Protein AF-A0A2R6LV81-F1 (afdb_monomer_lite)

Secondary structure (DSSP, 8-state):
-EEE--TTS--EEEE---SS-THHHHHHHHHHHHHHHHHHTT--B--EEEETTTTEEEEEPPPEEETTTS-GGGS-HHHHHHHHHHHHHTTBS---GGGEEEETTS-EEE-----B-----HHHHHHHHHTTPPPTHHHHHHHHHHHHHHHHHTTTTPPPHHHHHHHHHHHHTTT---TTTPPPS--HHHHHHHHHS-TTTHHHHHHHHHHHHH---HHHHHT-S---THHHHHHHHHHHHHHHHHHHHHHHHHHHHHHHHHHHHHH--HHHHHHHHHHHHHHHHS--TTT--TT--SHHHHHHHHHHHHHHHHHHHHHHHH-TTS--SS-TTTT-

Structure (mmCIF, N/CA/C/O backbone):
data_AF-A0A2R6LV81-F1
#
_entry.id   AF-A0A2R6LV81-F1
#
loop_
_atom_site.group_PDB
_atom_site.id
_atom_site.type_symbol
_atom_site.label_atom_id
_atom_site.label_alt_id
_atom_site.label_comp_id
_atom_site.label_asym_id
_atom_site.label_entity_id
_atom_site.label_seq_id
_atom_site.pdbx_PDB_ins_code
_atom_site.Cartn_x
_atom_site.Cartn_y
_atom_site.Cartn_z
_atom_site.occupancy
_atom_site.B_iso_or_equiv
_atom_site.auth_seq_id
_atom_site.auth_comp_id
_atom_site.auth_asym_id
_atom_site.auth_atom_id
_atom_site.pdbx_PDB_model_num
ATOM 1 N N . MET A 1 1 ? 4.022 21.510 -8.476 1.00 46.50 1 MET A N 1
ATOM 2 C CA . MET A 1 1 ? 3.270 21.074 -9.671 1.00 46.50 1 MET A CA 1
ATOM 3 C C . MET A 1 1 ? 2.508 22.278 -10.215 1.00 46.50 1 MET A C 1
ATOM 5 O O . MET A 1 1 ? 1.895 22.980 -9.422 1.00 46.50 1 MET A O 1
ATOM 9 N N . LEU A 1 2 ? 2.607 22.589 -11.507 1.00 41.38 2 LEU A N 1
ATOM 10 C CA . LEU A 1 2 ? 1.716 23.539 -12.185 1.00 41.38 2 LEU A CA 1
ATOM 11 C C . LEU A 1 2 ? 0.608 22.757 -12.888 1.00 41.38 2 LEU A C 1
ATOM 13 O O . LEU A 1 2 ? 0.885 21.693 -13.417 1.00 41.38 2 LEU A O 1
ATOM 17 N N . VAL A 1 3 ? -0.609 23.289 -12.952 1.00 42.09 3 VAL A N 1
ATOM 18 C CA . VAL A 1 3 ? -1.718 22.662 -13.690 1.00 42.09 3 VAL A CA 1
ATOM 19 C C . VAL A 1 3 ? -1.975 23.459 -14.966 1.00 42.09 3 VAL A C 1
ATOM 21 O O . VAL A 1 3 ? -2.288 24.650 -14.910 1.00 42.09 3 VAL A O 1
ATOM 24 N N . ALA A 1 4 ? -1.817 22.825 -16.123 1.00 47.78 4 ALA A N 1
ATOM 25 C CA . ALA A 1 4 ? -2.185 23.371 -17.419 1.00 47.78 4 ALA A CA 1
ATOM 26 C C . ALA A 1 4 ? -3.593 22.892 -17.785 1.00 47.78 4 ALA A C 1
ATOM 28 O O . ALA A 1 4 ? -3.781 21.751 -18.205 1.00 47.78 4 ALA A O 1
ATOM 29 N N . ARG A 1 5 ? -4.577 23.786 -17.639 1.00 43.31 5 ARG A N 1
ATOM 30 C CA . ARG A 1 5 ? -5.981 23.458 -17.902 1.00 43.31 5 ARG A CA 1
ATOM 31 C C . ARG A 1 5 ? -6.291 23.345 -19.387 1.00 43.31 5 ARG A C 1
ATOM 33 O O . ARG A 1 5 ? -5.911 24.233 -20.159 1.00 43.31 5 ARG A O 1
ATOM 40 N N . ARG A 1 6 ? -7.020 22.303 -19.792 1.00 51.06 6 ARG A N 1
ATOM 41 C CA . ARG A 1 6 ? -7.512 22.144 -21.172 1.00 51.06 6 ARG A CA 1
ATOM 42 C C . ARG A 1 6 ? -9.039 22.168 -21.166 1.00 51.06 6 ARG A C 1
ATOM 44 O O . ARG A 1 6 ? -9.678 21.355 -20.531 1.00 51.06 6 ARG A O 1
ATOM 51 N N . GLY A 1 7 ? -9.644 23.126 -21.871 1.00 38.72 7 GLY A N 1
ATOM 52 C CA . GLY A 1 7 ? -11.091 23.383 -21.770 1.00 38.72 7 GLY A CA 1
ATOM 53 C C . GLY A 1 7 ? -12.013 22.250 -22.251 1.00 38.72 7 GLY A C 1
ATOM 54 O O . GLY A 1 7 ? -13.204 22.292 -21.962 1.00 38.72 7 GLY A O 1
ATOM 55 N N . ASP A 1 8 ? -11.491 21.273 -22.993 1.00 67.00 8 ASP A N 1
ATOM 56 C CA . ASP A 1 8 ? -12.224 20.147 -23.583 1.00 67.00 8 ASP A CA 1
ATOM 57 C C . ASP A 1 8 ? -11.611 18.764 -23.266 1.00 67.00 8 ASP A C 1
ATOM 59 O O . ASP A 1 8 ? -12.047 17.761 -23.832 1.00 67.00 8 ASP A O 1
ATOM 63 N N . ARG A 1 9 ? -10.577 18.689 -22.414 1.00 44.88 9 ARG A N 1
ATOM 64 C CA . ARG A 1 9 ? -9.804 17.466 -22.104 1.00 44.88 9 ARG A CA 1
ATOM 65 C C . ARG A 1 9 ? -9.335 17.494 -20.640 1.00 44.88 9 ARG A C 1
ATOM 67 O O . ARG A 1 9 ? -9.299 18.588 -20.094 1.00 44.88 9 ARG A O 1
ATOM 74 N N . PRO A 1 10 ? -8.935 16.357 -20.036 1.00 49.09 10 PRO A N 1
ATOM 75 C CA . PRO A 1 10 ? -8.383 16.356 -18.676 1.00 49.09 10 PRO A CA 1
ATOM 76 C C . PRO A 1 10 ? -7.248 17.380 -18.527 1.00 49.09 10 PRO A C 1
ATOM 78 O O . PRO A 1 10 ? -6.491 17.587 -19.494 1.00 49.09 10 PRO A O 1
ATOM 81 N N . ASP A 1 11 ? -7.131 18.030 -17.359 1.00 45.75 11 ASP A N 1
ATOM 82 C CA . ASP A 1 11 ? -6.038 18.978 -17.140 1.00 45.75 11 ASP A CA 1
ATOM 83 C C . ASP A 1 11 ? -4.692 18.239 -17.194 1.00 45.75 11 ASP A C 1
ATOM 85 O O . ASP A 1 11 ? -4.602 17.013 -17.191 1.00 45.75 11 ASP A O 1
ATOM 89 N N . LEU A 1 12 ? -3.603 18.983 -17.335 1.00 41.41 12 LEU A N 1
ATOM 90 C CA . LEU A 1 12 ? -2.267 18.407 -17.341 1.00 41.41 12 LEU A CA 1
ATOM 91 C C . LEU A 1 12 ? -1.486 18.920 -16.143 1.00 41.41 12 LEU A C 1
ATOM 93 O O . LEU A 1 12 ? -1.296 20.126 -15.988 1.00 41.41 12 LEU A O 1
ATOM 97 N N . TYR A 1 13 ? -0.966 18.010 -15.338 1.00 46.75 13 TYR A N 1
ATOM 98 C CA . TYR A 1 13 ? 0.001 18.318 -14.304 1.00 46.75 13 TYR A CA 1
ATOM 99 C C . TYR A 1 13 ? 1.394 18.438 -14.919 1.00 46.75 13 TYR A C 1
ATOM 101 O O . TYR A 1 13 ? 1.925 17.525 -15.542 1.00 46.75 13 TYR A O 1
ATOM 109 N N . LEU A 1 14 ? 1.999 19.604 -14.743 1.00 45.81 14 LEU A N 1
ATOM 110 C CA . LEU A 1 14 ? 3.373 19.904 -15.101 1.00 45.81 14 LEU A CA 1
ATOM 111 C C . LEU A 1 14 ? 4.215 19.863 -13.825 1.00 45.81 14 LEU A C 1
ATOM 113 O O . LEU A 1 14 ? 4.091 20.730 -12.947 1.00 45.81 14 LEU A O 1
ATOM 117 N N . LYS A 1 15 ? 5.114 18.886 -13.704 1.00 51.47 15 LYS A N 1
ATOM 118 C CA . LYS A 1 15 ? 6.173 18.947 -12.683 1.00 51.47 15 LYS A CA 1
ATOM 119 C C . LYS A 1 15 ? 7.171 19.999 -13.198 1.00 51.47 15 LYS A C 1
ATOM 121 O O . LYS A 1 15 ? 7.895 19.755 -14.160 1.00 51.47 15 LYS A O 1
ATOM 126 N N . GLN A 1 16 ? 7.079 21.234 -12.675 1.00 42.47 16 GLN A N 1
ATOM 127 C CA . GLN A 1 16 ? 7.985 22.322 -13.066 1.00 42.47 16 GLN A CA 1
ATOM 128 C C . GLN A 1 16 ? 9.423 21.897 -12.797 1.00 42.47 16 GLN A C 1
ATOM 130 O O . GLN A 1 16 ? 9.654 21.291 -11.750 1.00 42.47 16 GLN A O 1
ATOM 135 N N . PRO A 1 17 ? 10.368 22.254 -13.683 1.00 43.06 17 PRO A N 1
ATOM 136 C CA . PRO A 1 17 ? 11.743 21.850 -13.506 1.00 43.06 17 PRO A CA 1
ATOM 137 C C . PRO A 1 17 ? 12.264 22.364 -12.169 1.00 43.06 17 PRO A C 1
ATOM 139 O O . PRO A 1 17 ? 12.329 23.576 -11.926 1.00 43.06 17 PRO A O 1
ATOM 142 N N . GLY A 1 18 ? 12.626 21.426 -11.299 1.00 38.97 18 GLY A N 1
ATOM 143 C CA . GLY A 1 18 ? 13.379 21.701 -10.088 1.00 38.97 18 GLY A CA 1
ATOM 144 C C . GLY A 1 18 ? 14.799 22.079 -10.489 1.00 38.97 18 GLY A C 1
ATOM 145 O O . GLY A 1 18 ? 15.688 21.241 -10.485 1.00 38.97 18 GLY A O 1
ATOM 146 N N . ALA A 1 19 ? 14.983 23.334 -10.906 1.00 32.91 19 ALA A N 1
ATOM 147 C CA . ALA A 1 19 ? 16.260 23.986 -11.194 1.00 32.91 19 ALA A CA 1
ATOM 148 C C . ALA A 1 19 ? 17.315 23.107 -11.913 1.00 32.91 19 ALA A C 1
ATOM 150 O O . ALA A 1 19 ? 18.227 22.575 -11.291 1.00 32.91 19 ALA A O 1
ATOM 151 N N . ALA A 1 20 ? 17.248 23.057 -13.248 1.00 37.62 20 ALA A N 1
ATOM 152 C CA . ALA A 1 20 ? 18.403 22.837 -14.136 1.00 37.62 20 ALA A CA 1
ATOM 153 C C . ALA A 1 20 ? 19.315 21.625 -13.829 1.00 37.62 20 ALA A C 1
ATOM 155 O O . ALA A 1 20 ? 20.533 21.721 -13.982 1.00 37.62 20 ALA A O 1
ATOM 156 N N . SER A 1 21 ? 18.755 20.489 -13.416 1.00 43.16 21 SER A N 1
ATOM 157 C CA . SER A 1 21 ? 19.535 19.299 -13.071 1.00 43.16 21 SER A CA 1
ATOM 158 C C . SER A 1 21 ? 19.137 18.096 -13.941 1.00 43.16 21 SER A C 1
ATOM 160 O O . SER A 1 21 ? 17.990 17.992 -14.376 1.00 43.16 21 SER A O 1
ATOM 162 N N . GLY A 1 22 ? 20.089 17.198 -14.238 1.00 53.16 22 GLY A N 1
ATOM 163 C CA . GLY A 1 22 ? 19.875 15.971 -15.033 1.00 53.16 22 GLY A CA 1
ATOM 164 C C . GLY A 1 22 ? 18.734 15.079 -14.521 1.00 53.16 22 GLY A C 1
ATOM 165 O O . GLY A 1 22 ? 18.156 14.315 -15.294 1.00 53.16 22 GLY A O 1
ATOM 166 N N . TYR A 1 23 ? 18.324 15.298 -13.269 1.00 52.19 23 TYR A N 1
ATOM 167 C CA . TYR A 1 23 ? 17.192 14.661 -12.616 1.00 52.19 23 TYR A CA 1
ATOM 168 C C . TYR A 1 23 ? 15.879 14.786 -13.402 1.00 52.19 23 TYR A C 1
ATOM 170 O O . TYR A 1 23 ? 15.180 13.796 -13.482 1.00 52.19 23 TYR A O 1
ATOM 178 N N . ASP A 1 24 ? 15.523 15.893 -14.069 1.00 54.38 24 ASP A N 1
ATOM 179 C CA . ASP A 1 24 ? 14.209 15.965 -14.758 1.00 54.38 24 ASP A CA 1
ATOM 180 C C . ASP A 1 24 ? 14.112 15.062 -16.002 1.00 54.38 24 ASP A C 1
ATOM 182 O O . ASP A 1 24 ? 13.057 14.496 -16.304 1.00 54.38 24 ASP A O 1
ATOM 186 N N . ARG A 1 25 ? 15.226 14.889 -16.727 1.00 60.22 25 ARG A N 1
ATOM 187 C CA . ARG A 1 25 ? 15.300 13.956 -17.863 1.00 60.22 25 ARG A CA 1
ATOM 188 C C . ARG A 1 25 ? 15.296 12.509 -17.371 1.00 60.22 25 ARG A C 1
ATOM 190 O O . ARG A 1 25 ? 14.679 11.646 -18.001 1.00 60.22 25 ARG A O 1
ATOM 197 N N . GLU A 1 26 ? 15.943 12.254 -16.238 1.00 63.75 26 GLU A N 1
ATOM 198 C CA . GLU A 1 26 ? 15.888 10.970 -15.536 1.00 63.75 26 GLU A CA 1
ATOM 199 C C . GLU A 1 26 ? 14.481 10.679 -15.000 1.00 63.75 26 GLU A C 1
ATOM 201 O O . GLU A 1 26 ? 13.984 9.578 -15.205 1.00 63.75 26 GLU A O 1
ATOM 206 N N . LEU A 1 27 ? 13.794 11.665 -14.417 1.00 62.34 27 LEU A N 1
ATOM 207 C CA . LEU A 1 27 ? 12.422 11.578 -13.909 1.00 62.34 27 LEU A CA 1
ATOM 208 C C . LEU A 1 27 ? 11.435 11.282 -15.038 1.00 62.34 27 LEU A C 1
ATOM 210 O O . LEU A 1 27 ? 10.597 10.393 -14.909 1.00 62.34 27 LEU A O 1
ATOM 214 N N . GLY A 1 28 ? 11.563 11.964 -16.182 1.00 69.19 28 GLY A N 1
ATOM 215 C CA . GLY A 1 28 ? 10.734 11.676 -17.351 1.00 69.19 28 GLY A CA 1
ATOM 216 C C . GLY A 1 28 ? 10.982 10.292 -17.949 1.00 69.19 28 GLY A C 1
ATOM 217 O O . GLY A 1 28 ? 10.046 9.644 -18.411 1.00 69.19 28 GLY A O 1
ATOM 218 N N . THR A 1 29 ? 12.224 9.809 -17.895 1.00 74.25 29 THR A N 1
ATOM 219 C CA . THR A 1 29 ? 12.560 8.436 -18.299 1.00 74.25 29 THR A CA 1
ATOM 220 C C . THR A 1 29 ? 12.006 7.423 -17.290 1.00 74.25 29 THR A C 1
ATOM 222 O O . THR A 1 29 ? 11.415 6.428 -17.705 1.00 74.25 29 THR A O 1
ATOM 225 N N . ASN A 1 30 ? 12.115 7.690 -15.984 1.00 74.31 30 ASN A N 1
ATOM 226 C CA . ASN A 1 30 ? 11.577 6.843 -14.917 1.00 74.31 30 ASN A CA 1
ATOM 227 C C . ASN A 1 30 ? 10.061 6.706 -15.027 1.00 74.31 30 ASN A C 1
ATOM 229 O O . ASN A 1 30 ? 9.571 5.585 -15.034 1.00 74.31 30 ASN A O 1
ATOM 233 N N . ALA A 1 31 ? 9.332 7.808 -15.205 1.00 76.00 31 ALA A N 1
ATOM 234 C CA . ALA A 1 31 ? 7.878 7.768 -15.309 1.00 76.00 31 ALA A CA 1
ATOM 235 C C . ALA A 1 31 ? 7.398 6.958 -16.526 1.00 76.00 31 ALA A C 1
ATOM 237 O O . ALA A 1 31 ? 6.466 6.169 -16.408 1.00 76.00 31 ALA A O 1
ATOM 238 N N . VAL A 1 32 ? 8.065 7.086 -17.682 1.00 77.31 32 VAL A N 1
ATOM 239 C CA . VAL A 1 32 ? 7.751 6.283 -18.880 1.00 77.31 32 VAL A CA 1
ATOM 240 C C . VAL A 1 32 ? 8.064 4.803 -18.660 1.00 77.31 32 VAL A C 1
ATOM 242 O O . VAL A 1 32 ? 7.243 3.946 -18.987 1.00 77.31 32 VAL A O 1
ATOM 245 N N . MET A 1 33 ? 9.240 4.489 -18.106 1.00 81.81 33 MET A N 1
ATOM 246 C CA . MET A 1 33 ? 9.607 3.106 -17.791 1.00 81.81 33 MET A CA 1
ATOM 247 C C . MET A 1 33 ? 8.631 2.490 -16.790 1.00 81.81 33 MET A C 1
ATOM 249 O O . MET A 1 33 ? 8.200 1.358 -16.982 1.00 81.81 33 MET A O 1
ATOM 253 N N . TYR A 1 34 ? 8.264 3.238 -15.751 1.00 81.06 34 TYR A N 1
ATOM 254 C CA . TYR A 1 34 ? 7.345 2.786 -14.722 1.00 81.06 34 TYR A CA 1
ATOM 255 C C . TYR A 1 34 ? 5.940 2.570 -15.276 1.00 81.06 34 TYR A C 1
ATOM 257 O O . TYR A 1 34 ? 5.357 1.528 -15.011 1.00 81.06 34 TYR A O 1
ATOM 265 N N . ALA A 1 35 ? 5.407 3.494 -16.080 1.00 83.56 35 ALA A N 1
ATOM 266 C CA . ALA A 1 35 ? 4.101 3.320 -16.716 1.00 83.56 35 ALA A CA 1
ATOM 267 C C . ALA A 1 35 ? 4.063 2.043 -17.576 1.00 83.56 35 ALA A C 1
ATOM 269 O O . ALA A 1 35 ? 3.123 1.257 -17.485 1.00 83.56 35 ALA A O 1
ATOM 270 N N . ALA A 1 36 ? 5.127 1.780 -18.344 1.00 85.75 36 ALA A N 1
ATOM 271 C CA . ALA A 1 36 ? 5.244 0.556 -19.133 1.00 85.75 36 ALA A CA 1
ATOM 272 C C . ALA A 1 36 ? 5.367 -0.708 -18.257 1.00 85.75 36 ALA A C 1
ATOM 274 O O . ALA A 1 36 ? 4.811 -1.753 -18.591 1.00 85.75 36 ALA A O 1
ATOM 275 N N . ALA A 1 37 ? 6.079 -0.622 -17.130 1.00 87.38 37 ALA A N 1
ATOM 276 C CA . ALA A 1 37 ? 6.194 -1.717 -16.170 1.00 87.38 37 ALA A CA 1
ATOM 277 C C . ALA A 1 37 ? 4.865 -2.004 -15.454 1.00 87.38 37 ALA A C 1
ATOM 279 O O . ALA A 1 37 ? 4.495 -3.163 -15.292 1.00 87.38 37 ALA A O 1
ATOM 280 N N . ALA A 1 38 ? 4.137 -0.956 -15.063 1.00 88.19 38 ALA A N 1
ATOM 281 C CA . ALA A 1 38 ? 2.823 -1.046 -14.445 1.00 88.19 38 ALA A CA 1
ATOM 282 C C . ALA A 1 38 ? 1.819 -1.712 -15.383 1.00 88.19 38 ALA A C 1
ATOM 284 O O . ALA A 1 38 ? 1.187 -2.680 -14.970 1.00 88.19 38 ALA A O 1
ATOM 285 N N . ASP A 1 39 ? 1.742 -1.286 -16.647 1.00 88.62 39 ASP A N 1
ATOM 286 C CA . ASP A 1 39 ? 0.890 -1.927 -17.659 1.00 88.62 39 ASP A CA 1
ATOM 287 C C . ASP A 1 39 ? 1.213 -3.426 -17.808 1.00 88.62 39 ASP A C 1
ATOM 289 O O . ASP A 1 39 ? 0.318 -4.273 -17.782 1.00 88.62 39 ASP A O 1
ATOM 293 N N . ALA A 1 40 ? 2.505 -3.781 -17.836 1.00 89.50 40 ALA A N 1
ATOM 294 C CA . ALA A 1 40 ? 2.952 -5.168 -17.969 1.00 89.50 40 ALA A CA 1
ATOM 295 C C . ALA A 1 40 ? 2.504 -6.094 -16.819 1.00 89.50 40 ALA A C 1
ATOM 297 O O . ALA A 1 40 ? 2.393 -7.301 -17.032 1.00 89.50 40 ALA A O 1
ATOM 298 N N . ILE A 1 41 ? 2.222 -5.552 -15.628 1.00 90.50 41 ILE A N 1
ATOM 299 C CA . ILE A 1 41 ? 1.742 -6.313 -14.458 1.00 90.50 41 ILE A CA 1
ATOM 300 C C . ILE A 1 41 ? 0.264 -6.029 -14.120 1.00 90.50 41 ILE A C 1
ATOM 302 O O . ILE A 1 41 ? -0.227 -6.366 -13.034 1.00 90.50 41 ILE A O 1
ATOM 306 N N . GLY A 1 42 ? -0.463 -5.380 -15.037 1.00 87.06 42 GLY A N 1
ATOM 307 C CA . GLY A 1 42 ? -1.874 -5.020 -14.869 1.00 87.06 42 GLY A CA 1
ATOM 308 C C . GLY A 1 42 ? -2.126 -3.944 -13.806 1.00 87.06 42 GLY A C 1
ATOM 309 O O . GLY A 1 42 ? -3.175 -3.947 -13.157 1.00 87.06 42 GLY A O 1
ATOM 310 N N . GLY A 1 43 ? -1.143 -3.081 -13.563 1.00 84.50 43 GLY A N 1
ATOM 311 C CA . GLY A 1 43 ? -1.263 -1.875 -12.753 1.00 84.50 43 GLY A CA 1
ATOM 312 C C . GLY A 1 43 ? -1.866 -0.716 -13.538 1.00 84.50 43 GLY A C 1
ATOM 313 O O . GLY A 1 43 ? -1.850 -0.703 -14.764 1.00 84.50 43 GLY A O 1
ATOM 314 N N . GLU A 1 44 ? -2.392 0.270 -12.812 1.00 85.38 44 GLU A N 1
ATOM 315 C CA . GLU A 1 44 ? -2.915 1.499 -13.407 1.00 85.38 44 GLU A CA 1
ATOM 316 C C . GLU A 1 44 ? -2.125 2.697 -12.900 1.00 85.38 44 GLU A C 1
ATOM 318 O O . GLU A 1 44 ? -1.962 2.895 -11.692 1.00 85.38 44 GLU A O 1
ATOM 323 N N . THR A 1 45 ? -1.651 3.506 -13.838 1.00 83.44 45 THR A N 1
ATOM 324 C CA . THR A 1 45 ? -0.976 4.772 -13.567 1.00 83.44 45 THR A CA 1
ATOM 325 C C . THR A 1 45 ? -1.721 5.896 -14.266 1.00 83.44 45 THR A C 1
ATOM 327 O O . THR A 1 45 ? -2.542 5.662 -15.154 1.00 83.44 45 THR A O 1
ATOM 330 N N . CYS A 1 46 ? -1.425 7.137 -13.897 1.00 74.25 46 CYS A N 1
ATOM 331 C CA . CYS A 1 46 ? -1.695 8.248 -14.802 1.00 74.25 46 CYS A CA 1
ATOM 332 C C . CYS A 1 46 ? -0.913 8.085 -16.108 1.00 74.25 46 CYS A C 1
ATOM 334 O O . CYS A 1 46 ? 0.197 7.541 -16.121 1.00 74.25 46 CYS A O 1
ATOM 336 N N . ASP A 1 47 ? -1.465 8.626 -17.190 1.00 76.25 47 ASP A N 1
ATOM 337 C CA . ASP A 1 47 ? -0.703 8.802 -18.417 1.00 76.25 47 ASP A CA 1
ATOM 338 C C . ASP A 1 47 ? 0.366 9.866 -18.177 1.00 76.25 47 ASP A C 1
ATOM 340 O O . ASP A 1 47 ? 0.071 10.989 -17.757 1.00 76.25 47 ASP A O 1
ATOM 344 N N . VAL A 1 48 ? 1.619 9.519 -18.454 1.00 70.88 48 VAL A N 1
ATOM 345 C CA . VAL A 1 48 ? 2.745 10.438 -18.310 1.00 70.88 48 VAL A CA 1
ATOM 346 C C . VAL A 1 48 ? 3.470 10.590 -19.638 1.00 70.88 48 VAL A C 1
ATOM 348 O O . VAL A 1 48 ? 3.786 9.627 -20.338 1.00 70.88 48 VAL A O 1
ATOM 351 N N . HIS A 1 49 ? 3.766 11.834 -19.985 1.00 69.75 49 HIS A N 1
ATOM 352 C CA . HIS A 1 49 ? 4.448 12.219 -21.204 1.00 69.75 49 HIS A CA 1
ATOM 353 C C . HIS A 1 49 ? 5.575 13.190 -20.872 1.00 69.75 49 HIS A C 1
ATOM 355 O O . HIS A 1 49 ? 5.370 14.213 -20.236 1.00 69.75 49 HIS A O 1
ATOM 361 N N . PHE A 1 50 ? 6.786 12.914 -21.338 1.00 67.69 50 PHE A N 1
ATOM 362 C CA . PHE A 1 50 ? 7.884 13.871 -21.231 1.00 67.69 50 PHE A CA 1
ATOM 363 C C . PHE A 1 50 ? 7.897 14.784 -22.469 1.00 67.69 50 PHE A C 1
ATOM 365 O O . PHE A 1 50 ? 8.031 14.274 -23.585 1.00 67.69 50 PHE A O 1
ATOM 372 N N . ASP A 1 51 ? 7.788 16.105 -22.296 1.00 68.12 51 ASP A N 1
ATOM 373 C CA . ASP A 1 51 ? 7.939 17.109 -23.360 1.00 68.12 51 ASP A CA 1
ATOM 374 C C . ASP A 1 51 ? 9.429 17.480 -23.518 1.00 68.12 51 ASP A C 1
ATOM 376 O O . ASP A 1 51 ? 9.996 18.144 -22.643 1.00 68.12 51 ASP A O 1
ATOM 380 N N . PRO A 1 52 ? 10.096 17.070 -24.619 1.00 59.88 52 PRO A N 1
ATOM 381 C CA . PRO A 1 52 ? 11.511 17.359 -24.835 1.00 59.88 52 PRO A CA 1
ATOM 382 C C . PRO A 1 52 ? 11.773 18.826 -25.205 1.00 59.88 52 PRO A C 1
ATOM 384 O O . PRO A 1 52 ? 12.894 19.295 -25.031 1.00 59.88 52 PRO A O 1
ATOM 387 N N . GLY A 1 53 ? 10.772 19.545 -25.726 1.00 64.38 53 GLY A N 1
ATOM 388 C CA . GLY A 1 53 ? 10.898 20.951 -26.105 1.00 64.38 53 GLY A CA 1
ATOM 389 C C . GLY A 1 53 ? 10.955 21.876 -24.892 1.00 64.38 53 GLY A C 1
ATOM 390 O O . GLY A 1 53 ? 11.616 22.912 -24.942 1.00 64.38 53 GLY A O 1
ATOM 391 N N . THR A 1 54 ? 10.307 21.483 -23.793 1.00 63.38 54 THR A N 1
ATOM 392 C CA . THR A 1 54 ? 10.298 22.234 -22.528 1.00 63.38 54 THR A CA 1
ATOM 393 C C . THR A 1 54 ? 11.028 21.522 -21.388 1.00 63.38 54 THR A C 1
ATOM 395 O O . THR A 1 54 ? 11.074 22.054 -20.280 1.00 63.38 54 THR A O 1
ATOM 398 N N . ASN A 1 55 ? 11.596 20.335 -21.638 1.00 60.84 55 ASN A N 1
ATOM 399 C CA . ASN A 1 55 ? 12.210 19.466 -20.629 1.00 60.84 55 ASN A CA 1
ATOM 400 C C . ASN A 1 55 ? 11.288 19.276 -19.409 1.00 60.84 55 ASN A C 1
ATOM 402 O O . ASN A 1 55 ? 11.695 19.489 -18.271 1.00 60.84 55 ASN A O 1
ATOM 406 N N . THR A 1 56 ? 10.010 18.975 -19.654 1.00 64.00 56 THR A N 1
ATOM 407 C CA . THR A 1 56 ? 8.963 18.943 -18.618 1.00 64.00 56 THR A CA 1
ATOM 408 C C . THR A 1 56 ? 8.245 17.604 -18.609 1.00 64.00 56 THR A C 1
ATOM 410 O O . THR A 1 56 ? 7.911 17.069 -19.665 1.00 64.00 56 THR A O 1
ATOM 413 N N . LEU A 1 57 ? 7.958 17.086 -17.417 1.00 65.62 57 LEU A N 1
ATOM 414 C CA . LEU A 1 57 ? 7.040 15.968 -17.258 1.00 65.62 57 LEU A CA 1
ATOM 415 C C . LEU A 1 57 ? 5.598 16.478 -17.275 1.00 65.62 57 LEU A C 1
ATOM 417 O O . LEU A 1 57 ? 5.218 17.312 -16.453 1.00 65.62 57 LEU A O 1
ATOM 421 N N . VAL A 1 58 ? 4.829 15.983 -18.235 1.00 69.62 58 VAL A N 1
ATOM 422 C CA . VAL A 1 58 ? 3.417 16.269 -18.453 1.00 69.62 58 VAL A CA 1
ATOM 423 C C . VAL A 1 58 ? 2.630 15.027 -18.075 1.00 69.62 58 VAL A C 1
ATOM 425 O O . VAL A 1 58 ? 2.623 14.037 -18.797 1.00 69.62 58 VAL A O 1
ATOM 428 N N . GLN A 1 59 ? 1.955 15.083 -16.948 1.00 73.06 59 GLN A N 1
ATOM 429 C CA . GLN A 1 59 ? 1.076 14.030 -16.485 1.00 73.06 59 GLN A CA 1
ATOM 430 C C . GLN A 1 59 ? -0.368 14.414 -16.796 1.00 73.06 59 GLN A C 1
ATOM 432 O O . GLN A 1 59 ? -0.773 15.549 -16.555 1.00 73.06 59 GLN A O 1
ATOM 437 N N . VAL A 1 60 ? -1.140 13.491 -17.362 1.00 75.00 60 VAL A N 1
ATOM 438 C CA . VAL A 1 60 ? -2.575 13.686 -17.565 1.00 75.00 60 VAL A CA 1
ATOM 439 C C . VAL A 1 60 ? -3.258 13.619 -16.207 1.00 75.00 60 VAL A C 1
ATOM 441 O O . VAL A 1 60 ? -3.046 12.676 -15.443 1.00 75.00 60 VAL A O 1
ATOM 444 N N . GLU A 1 61 ? -4.045 14.644 -15.896 1.00 74.94 61 GLU A N 1
ATOM 445 C CA . GLU A 1 61 ? -4.875 14.665 -14.704 1.00 74.94 61 GLU A CA 1
ATOM 446 C C . GLU A 1 61 ? -5.834 13.486 -14.730 1.00 74.94 61 GLU A C 1
ATOM 448 O O . GLU A 1 61 ? -6.530 13.221 -15.712 1.00 74.94 61 GLU A O 1
ATOM 453 N N . ILE A 1 62 ? -5.872 12.804 -13.597 1.00 75.81 62 ILE A N 1
ATOM 454 C CA . ILE A 1 62 ? -6.953 11.905 -13.261 1.00 75.81 62 ILE A CA 1
ATOM 455 C C . ILE A 1 62 ? -7.880 12.721 -12.378 1.00 75.81 62 ILE A C 1
ATOM 457 O O . ILE A 1 62 ? -7.476 13.165 -11.306 1.00 75.81 62 ILE A O 1
ATOM 461 N N . GLU A 1 63 ? -9.115 12.919 -12.827 1.00 80.06 63 GLU A N 1
ATOM 462 C CA . GLU A 1 63 ? -10.144 13.494 -11.970 1.00 80.06 63 GLU A CA 1
ATOM 463 C C . GLU A 1 63 ? -10.387 12.549 -10.789 1.00 80.06 63 GLU A C 1
ATOM 465 O O . GLU A 1 63 ? -10.804 11.400 -10.975 1.00 80.06 63 GLU A O 1
ATOM 470 N N . GLY A 1 64 ? -10.113 13.026 -9.579 1.00 82.19 64 GLY A N 1
ATOM 471 C CA . GLY A 1 64 ? -10.215 12.211 -8.381 1.00 82.19 64 GLY A CA 1
ATOM 472 C C . GLY A 1 64 ? -9.707 12.911 -7.131 1.00 82.19 64 GLY A C 1
ATOM 473 O O . GLY A 1 64 ? -9.358 14.090 -7.151 1.00 82.19 64 GLY A O 1
ATOM 474 N N . GLU A 1 65 ? -9.692 12.154 -6.043 1.00 85.12 65 GLU A N 1
ATOM 475 C CA . GLU A 1 65 ? -9.184 12.571 -4.737 1.00 85.12 65 GLU A CA 1
ATOM 476 C C . GLU A 1 65 ? -8.033 11.646 -4.333 1.00 85.12 65 GLU A C 1
ATOM 478 O O . GLU A 1 65 ? -7.978 10.484 -4.750 1.00 85.12 65 GLU A O 1
ATOM 483 N N . ASP A 1 66 ? -7.119 12.144 -3.505 1.00 87.56 66 ASP A N 1
ATOM 484 C CA . ASP A 1 66 ? -6.037 11.329 -2.962 1.00 87.56 66 ASP A CA 1
ATOM 485 C C . ASP A 1 66 ? -6.620 10.167 -2.154 1.00 87.56 66 ASP A C 1
ATOM 487 O O . ASP A 1 66 ? -7.615 10.312 -1.430 1.00 87.56 66 ASP A O 1
ATOM 491 N N . LEU A 1 67 ? -5.991 8.992 -2.220 1.00 85.56 67 LEU A N 1
ATOM 492 C CA . LEU A 1 67 ? -6.468 7.817 -1.489 1.00 85.56 67 LEU A CA 1
ATOM 493 C C . LEU A 1 67 ? -6.546 8.089 0.019 1.00 85.56 67 LEU A C 1
ATOM 495 O O . LEU A 1 67 ? -7.407 7.529 0.693 1.00 85.56 67 LEU A O 1
ATOM 499 N N . THR A 1 68 ? -5.681 8.936 0.574 1.00 85.19 68 THR A N 1
ATOM 500 C CA . THR A 1 68 ? -5.708 9.324 1.995 1.00 85.19 68 THR A CA 1
ATOM 501 C C . THR A 1 68 ? -6.926 10.165 2.371 1.00 85.19 68 THR A C 1
ATOM 503 O O . THR A 1 68 ? -7.392 10.037 3.506 1.00 85.19 68 THR A O 1
ATOM 506 N N . GLU A 1 69 ? -7.434 10.976 1.445 1.00 84.81 69 GLU A N 1
ATOM 507 C CA . GLU A 1 69 ? -8.517 11.940 1.664 1.00 84.81 69 GLU A CA 1
ATOM 508 C C . GLU A 1 69 ? -9.888 11.414 1.228 1.00 84.81 69 GLU A C 1
ATOM 510 O O . GLU A 1 69 ? -10.894 11.795 1.817 1.00 84.81 69 GLU A O 1
ATOM 515 N N . THR A 1 70 ? -9.930 10.498 0.256 1.00 83.50 70 THR A N 1
ATOM 516 C CA . THR A 1 70 ? -11.185 9.955 -0.288 1.00 83.50 70 THR A CA 1
ATOM 517 C C . THR A 1 70 ? -12.015 9.260 0.803 1.00 83.50 70 THR A C 1
ATOM 519 O O . THR A 1 70 ? -11.474 8.511 1.624 1.00 83.50 70 THR A O 1
ATOM 522 N N . ASP A 1 71 ? -13.338 9.410 0.790 1.00 82.25 71 ASP A N 1
ATOM 523 C CA . ASP A 1 71 ? -14.220 8.684 1.714 1.00 82.25 71 ASP A CA 1
ATOM 524 C C . ASP A 1 71 ? -14.195 7.160 1.482 1.00 82.25 71 ASP A C 1
ATOM 526 O O . ASP A 1 71 ? -13.937 6.674 0.380 1.00 82.25 71 ASP A O 1
ATOM 530 N N . ALA A 1 72 ? -14.427 6.373 2.537 1.00 78.31 72 ALA A N 1
ATOM 531 C CA . ALA A 1 72 ? -14.289 4.912 2.495 1.00 78.31 72 ALA A CA 1
ATOM 532 C C . ALA A 1 72 ? -15.275 4.227 1.530 1.00 78.31 72 ALA A C 1
ATOM 534 O O . ALA A 1 72 ? -14.907 3.262 0.867 1.00 78.31 72 ALA A O 1
ATOM 535 N N . ASP A 1 73 ? -16.498 4.742 1.422 1.00 82.50 73 ASP A N 1
ATOM 536 C CA . ASP A 1 73 ? -17.568 4.239 0.551 1.00 82.50 73 ASP A CA 1
ATOM 537 C C . ASP A 1 73 ? -17.318 4.507 -0.942 1.00 82.50 73 ASP A C 1
ATOM 539 O O . ASP A 1 73 ? -17.953 3.893 -1.801 1.00 82.50 73 ASP A O 1
ATOM 543 N N . ARG A 1 74 ? -16.372 5.399 -1.257 1.00 83.31 74 ARG A N 1
ATOM 544 C CA . ARG A 1 74 ? -15.986 5.776 -2.623 1.00 83.31 74 ARG A CA 1
ATOM 545 C C . ARG A 1 74 ? -14.734 5.055 -3.125 1.00 83.31 74 ARG A C 1
ATOM 547 O O . ARG A 1 74 ? -14.346 5.263 -4.272 1.00 83.31 74 ARG A O 1
ATOM 554 N N . VAL A 1 75 ? -14.100 4.218 -2.301 1.00 86.19 75 VAL A N 1
ATOM 555 C CA . VAL A 1 75 ? -12.882 3.480 -2.665 1.00 86.19 75 VAL A CA 1
ATOM 556 C C . VAL A 1 75 ? -13.185 1.994 -2.815 1.00 86.19 75 VAL A C 1
ATOM 558 O O . VAL A 1 75 ? -13.647 1.352 -1.875 1.00 86.19 75 VAL A O 1
ATOM 561 N N . ASP A 1 76 ? -12.819 1.409 -3.956 1.00 91.00 76 ASP A N 1
ATOM 562 C CA . ASP A 1 76 ? -12.641 -0.040 -4.043 1.00 91.00 76 ASP A CA 1
ATOM 563 C C . ASP A 1 76 ? -11.348 -0.409 -3.305 1.00 91.00 76 ASP A C 1
ATOM 565 O O . ASP A 1 76 ? -10.237 -0.301 -3.830 1.00 91.00 76 ASP A O 1
ATOM 569 N N . VAL A 1 77 ? -11.498 -0.785 -2.036 1.00 89.31 77 VAL A N 1
ATOM 570 C CA . VAL A 1 77 ? -10.384 -1.045 -1.117 1.00 89.31 77 VAL A CA 1
ATOM 571 C C . VAL A 1 77 ? -9.510 -2.214 -1.584 1.00 89.31 77 VAL A C 1
ATOM 573 O O . VAL A 1 77 ? -8.292 -2.175 -1.400 1.00 89.31 77 VAL A O 1
ATOM 576 N N . ASP A 1 78 ? -10.090 -3.224 -2.235 1.00 91.25 78 ASP A N 1
ATOM 577 C CA . ASP A 1 78 ? -9.330 -4.357 -2.764 1.00 91.25 78 ASP A CA 1
ATOM 578 C C . ASP A 1 78 ? -8.527 -3.949 -4.003 1.00 91.25 78 ASP A C 1
ATOM 580 O O . ASP A 1 78 ? -7.340 -4.280 -4.110 1.00 91.25 78 ASP A O 1
ATOM 584 N N . ALA A 1 79 ? -9.123 -3.166 -4.909 1.00 90.50 79 ALA A N 1
ATOM 585 C CA . ALA A 1 79 ? -8.393 -2.587 -6.034 1.00 90.50 79 ALA A CA 1
ATOM 586 C C . ALA A 1 79 ? -7.265 -1.656 -5.553 1.00 90.50 79 ALA A C 1
ATOM 588 O O . ALA A 1 79 ? -6.142 -1.753 -6.056 1.00 90.50 79 ALA A O 1
ATOM 589 N N . ALA A 1 80 ? -7.540 -0.816 -4.546 1.00 90.19 80 ALA A N 1
ATOM 590 C CA . ALA A 1 80 ? -6.584 0.050 -3.846 1.00 90.19 80 ALA A CA 1
ATOM 591 C C . ALA A 1 80 ? -5.379 -0.730 -3.318 1.00 90.19 80 ALA A C 1
ATOM 593 O O . ALA A 1 80 ? -4.238 -0.430 -3.683 1.00 90.19 80 ALA A O 1
ATOM 594 N N . ARG A 1 81 ? -5.625 -1.790 -2.542 1.00 91.88 81 ARG A N 1
ATOM 595 C CA . ARG A 1 81 ? -4.570 -2.647 -1.992 1.00 91.88 81 ARG A CA 1
ATOM 596 C C . ARG A 1 81 ? -3.732 -3.300 -3.088 1.00 91.88 81 ARG A C 1
ATOM 598 O O . ARG A 1 81 ? -2.507 -3.285 -3.000 1.00 91.88 81 ARG A O 1
ATOM 605 N N . ARG A 1 82 ? -4.362 -3.819 -4.147 1.00 92.38 82 ARG A N 1
ATOM 606 C CA . ARG A 1 82 ? -3.646 -4.438 -5.276 1.00 92.38 82 ARG A CA 1
ATOM 607 C C . ARG A 1 82 ? -2.818 -3.444 -6.081 1.00 92.38 82 ARG A C 1
ATOM 609 O O . ARG A 1 82 ? -1.761 -3.810 -6.581 1.00 92.38 82 ARG A O 1
ATOM 616 N N . SER A 1 83 ? -3.269 -2.202 -6.225 1.00 90.69 83 SER A N 1
ATOM 617 C CA . SER A 1 83 ? -2.487 -1.160 -6.905 1.00 90.69 83 SER A CA 1
ATOM 618 C C . SER A 1 83 ? -1.226 -0.803 -6.113 1.00 90.69 83 SER A C 1
ATOM 620 O O . SER A 1 83 ? -0.131 -0.785 -6.674 1.00 90.69 83 SER A O 1
ATOM 622 N N . VAL A 1 84 ? -1.349 -0.656 -4.788 1.00 90.25 84 VAL A N 1
ATOM 623 C CA . VAL A 1 84 ? -0.193 -0.470 -3.894 1.00 90.25 84 VAL A CA 1
ATOM 624 C C . VAL A 1 84 ? 0.752 -1.673 -3.950 1.00 90.25 84 VAL A C 1
ATOM 626 O O . VAL A 1 84 ? 1.960 -1.488 -4.084 1.00 90.25 84 VAL A O 1
ATOM 629 N N . ALA A 1 85 ? 0.223 -2.902 -3.911 1.00 91.75 85 ALA A N 1
ATOM 630 C CA . ALA A 1 85 ? 1.025 -4.123 -4.004 1.00 91.75 85 ALA A CA 1
ATOM 631 C C . ALA A 1 85 ? 1.851 -4.176 -5.299 1.00 91.75 85 ALA A C 1
ATOM 633 O O . ALA A 1 85 ? 3.050 -4.434 -5.258 1.00 91.75 85 ALA A O 1
ATOM 634 N N . ARG A 1 86 ? 1.238 -3.852 -6.444 1.00 91.62 86 ARG A N 1
ATOM 635 C CA . ARG A 1 86 ? 1.942 -3.740 -7.732 1.00 91.62 86 ARG A CA 1
ATOM 636 C C . ARG A 1 86 ? 3.049 -2.695 -7.696 1.00 91.62 86 ARG A C 1
ATOM 638 O O . ARG A 1 86 ? 4.139 -2.961 -8.188 1.00 91.62 86 ARG A O 1
ATOM 645 N N . GLY A 1 87 ? 2.795 -1.538 -7.083 1.00 87.62 87 GLY A N 1
ATOM 646 C CA . GLY A 1 87 ? 3.824 -0.516 -6.911 1.00 87.62 87 GLY A CA 1
ATOM 647 C C . GLY A 1 87 ? 5.023 -1.027 -6.116 1.00 87.62 87 GLY A C 1
ATOM 648 O O . GLY A 1 87 ? 6.157 -0.864 -6.555 1.00 87.62 87 GLY A O 1
ATOM 649 N N . ILE A 1 88 ? 4.777 -1.737 -5.013 1.00 87.75 88 ILE A N 1
ATOM 650 C CA . ILE A 1 88 ? 5.834 -2.374 -4.214 1.00 87.75 88 ILE A CA 1
ATOM 651 C C . ILE A 1 88 ? 6.624 -3.394 -5.051 1.00 87.75 88 ILE A C 1
ATOM 653 O O . ILE A 1 88 ? 7.853 -3.377 -5.009 1.00 87.75 88 ILE A O 1
ATOM 657 N N . VAL A 1 89 ? 5.950 -4.237 -5.846 1.00 89.88 89 VAL A N 1
ATOM 658 C CA . VAL A 1 89 ? 6.603 -5.228 -6.729 1.00 89.88 89 VAL A CA 1
ATOM 659 C C . VAL A 1 89 ? 7.519 -4.563 -7.759 1.00 89.88 89 VAL A C 1
ATOM 661 O O . VAL A 1 89 ? 8.623 -5.042 -8.007 1.00 89.88 89 VAL A O 1
ATOM 664 N N . LEU A 1 90 ? 7.110 -3.420 -8.312 1.00 87.25 90 LEU A N 1
ATOM 665 C CA . LEU A 1 90 ? 7.931 -2.628 -9.236 1.00 87.25 90 LEU A CA 1
ATOM 666 C C . LEU A 1 90 ? 9.035 -1.825 -8.540 1.00 87.25 90 LEU A C 1
ATOM 668 O O . LEU A 1 90 ? 9.754 -1.067 -9.188 1.00 87.25 90 LEU A O 1
ATOM 672 N N . GLY A 1 91 ? 9.177 -1.963 -7.224 1.00 80.69 91 GLY A N 1
ATOM 673 C CA . GLY A 1 91 ? 10.144 -1.203 -6.456 1.00 80.69 91 GLY A CA 1
ATOM 674 C C . GLY A 1 91 ? 9.790 0.270 -6.331 1.00 80.69 91 GLY A C 1
ATOM 675 O O . GLY A 1 91 ? 10.713 1.051 -6.137 1.00 80.69 91 GLY A O 1
ATOM 676 N N . ASN A 1 92 ? 8.513 0.664 -6.415 1.00 81.88 92 ASN A N 1
ATOM 677 C CA . ASN A 1 92 ? 8.082 1.999 -6.003 1.00 81.88 92 ASN A CA 1
ATOM 678 C C . ASN A 1 92 ? 8.200 2.117 -4.484 1.00 81.88 92 ASN A C 1
ATOM 680 O O . ASN A 1 92 ? 7.357 1.612 -3.734 1.00 81.88 92 ASN A O 1
ATOM 684 N N . TRP A 1 93 ? 9.278 2.744 -4.029 1.00 74.00 93 TRP A N 1
ATOM 685 C CA . TRP A 1 93 ? 9.530 2.886 -2.600 1.00 74.00 93 TRP A CA 1
ATOM 686 C C . TRP A 1 93 ? 8.718 4.027 -2.000 1.00 74.00 93 TRP A C 1
ATOM 688 O O . TRP A 1 93 ? 8.508 4.048 -0.785 1.00 74.00 93 TRP A O 1
ATOM 698 N N . ASP A 1 94 ? 8.164 4.911 -2.828 1.00 76.31 94 ASP A N 1
ATOM 699 C CA . ASP A 1 94 ? 7.261 5.973 -2.404 1.00 76.31 94 ASP A CA 1
ATOM 700 C C . ASP A 1 94 ? 5.788 5.548 -2.475 1.00 76.31 94 ASP A C 1
ATOM 702 O O . ASP A 1 94 ? 4.931 6.180 -3.083 1.00 76.31 94 ASP A O 1
ATOM 706 N N . CYS A 1 95 ? 5.461 4.421 -1.838 1.00 75.44 95 CYS A N 1
ATOM 707 C CA . CYS A 1 95 ? 4.104 3.862 -1.820 1.00 75.44 95 CYS A CA 1
ATOM 708 C C . C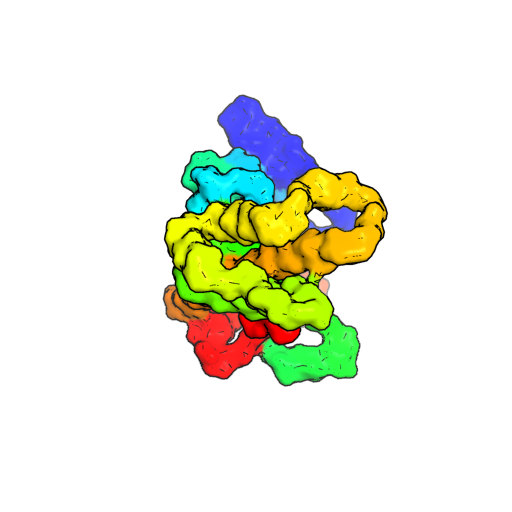YS A 1 95 ? 3.138 4.574 -0.843 1.00 75.44 95 CYS A C 1
ATOM 710 O O . CYS A 1 95 ? 2.253 3.938 -0.258 1.00 75.44 95 CYS A O 1
ATOM 712 N N . HIS A 1 96 ? 3.304 5.883 -0.624 1.00 82.00 96 HIS A N 1
ATOM 713 C CA . HIS A 1 96 ? 2.375 6.660 0.192 1.00 82.00 96 HIS A CA 1
ATOM 714 C C . HIS A 1 96 ? 0.981 6.731 -0.451 1.00 82.00 96 HIS A C 1
ATOM 716 O O . HIS A 1 96 ? 0.819 6.598 -1.658 1.00 82.00 96 HIS A O 1
ATOM 722 N N . GLY A 1 97 ? -0.060 6.897 0.372 1.00 75.69 97 GLY A N 1
ATOM 723 C CA . GLY A 1 97 ? -1.437 6.917 -0.127 1.00 75.69 97 GLY A CA 1
ATOM 724 C C . GLY A 1 97 ? -1.772 8.161 -0.961 1.00 75.69 97 GLY A C 1
ATOM 725 O O . GLY A 1 97 ? -2.599 8.072 -1.853 1.00 75.69 97 GLY A O 1
ATOM 726 N N . ASP A 1 98 ? -1.128 9.296 -0.712 1.00 80.50 98 ASP A N 1
ATOM 727 C CA . ASP A 1 98 ? -1.242 10.512 -1.534 1.00 80.50 98 ASP A CA 1
ATOM 728 C C . ASP A 1 98 ? -0.615 10.353 -2.930 1.00 80.50 98 ASP A C 1
ATOM 730 O O . ASP A 1 98 ? -0.977 11.075 -3.850 1.00 80.50 98 ASP A O 1
ATOM 734 N N . ASN A 1 99 ? 0.210 9.325 -3.145 1.00 81.81 99 ASN A N 1
ATOM 735 C CA . ASN A 1 99 ? 0.711 8.965 -4.473 1.00 81.81 99 ASN A CA 1
ATOM 736 C C . ASN A 1 99 ? -0.275 8.109 -5.287 1.00 81.81 99 ASN A C 1
ATOM 738 O O . ASN A 1 99 ? 0.078 7.604 -6.359 1.00 81.81 99 ASN A O 1
ATOM 742 N N . PHE A 1 100 ? -1.514 7.948 -4.809 1.00 86.94 100 PHE A N 1
ATOM 743 C CA . PHE A 1 100 ? -2.598 7.286 -5.529 1.00 86.94 100 PHE A CA 1
ATOM 744 C C . PHE A 1 100 ? -3.828 8.187 -5.595 1.00 86.94 100 PHE A C 1
ATOM 746 O O . PHE A 1 100 ? -4.414 8.514 -4.565 1.00 86.94 100 PHE A O 1
ATOM 753 N N . ILE A 1 101 ? -4.279 8.492 -6.811 1.00 88.19 101 ILE A N 1
ATOM 754 C CA . ILE A 1 101 ? -5.563 9.166 -7.032 1.00 88.19 101 ILE A CA 1
ATOM 755 C C . ILE A 1 101 ? -6.654 8.114 -7.209 1.00 88.19 101 ILE A C 1
ATOM 757 O O . ILE A 1 101 ? -6.505 7.176 -7.998 1.00 88.19 101 ILE A O 1
ATOM 761 N N . VAL A 1 102 ? -7.767 8.277 -6.499 1.00 87.00 102 VAL A N 1
ATOM 762 C CA . VAL A 1 102 ? -8.978 7.475 -6.673 1.00 87.00 102 VAL A CA 1
ATOM 763 C C . VAL A 1 102 ? -9.891 8.180 -7.666 1.00 87.00 102 VAL A C 1
ATOM 765 O O . VAL A 1 102 ? -10.407 9.264 -7.397 1.00 87.00 102 VAL A O 1
ATOM 768 N N . GLY A 1 103 ? -10.081 7.554 -8.827 1.00 86.50 103 GLY A N 1
ATOM 769 C CA . GLY A 1 103 ? -10.974 8.075 -9.857 1.00 86.50 103 GLY A CA 1
ATOM 770 C C . GLY A 1 103 ? -12.450 7.976 -9.468 1.00 86.50 103 GLY A C 1
ATOM 771 O O . GLY A 1 103 ? -12.827 7.323 -8.495 1.00 86.50 103 GLY A O 1
ATOM 772 N N . SER A 1 104 ? -13.322 8.567 -10.284 1.00 86.31 104 SER A N 1
ATOM 773 C CA . SER A 1 104 ? -14.783 8.442 -10.127 1.00 86.31 104 SER A CA 1
ATOM 774 C C . SER A 1 104 ? -15.306 7.002 -10.238 1.00 86.31 104 SER A C 1
ATOM 776 O O . SER A 1 104 ? -16.408 6.710 -9.778 1.00 86.31 104 SER A O 1
ATOM 778 N N . ASP A 1 105 ? -14.513 6.096 -10.813 1.00 85.00 105 ASP A N 1
ATOM 779 C CA . ASP A 1 105 ? -14.763 4.655 -10.863 1.00 85.00 105 ASP A CA 1
ATOM 780 C C . ASP A 1 105 ? -14.364 3.915 -9.572 1.00 85.00 105 ASP A C 1
ATOM 782 O O . ASP A 1 105 ? -14.475 2.692 -9.509 1.00 85.00 105 ASP A O 1
ATOM 786 N N . GLY A 1 106 ? -13.889 4.639 -8.555 1.00 83.19 106 GLY A N 1
ATOM 787 C CA . GLY A 1 106 ? -13.447 4.099 -7.271 1.00 83.19 106 GLY A CA 1
ATOM 788 C C . GLY A 1 106 ? -12.092 3.394 -7.326 1.00 83.19 106 GLY A C 1
ATOM 789 O O . GLY A 1 106 ? -11.664 2.824 -6.318 1.00 83.19 106 GLY A O 1
ATOM 790 N N . ARG A 1 107 ? -11.403 3.416 -8.478 1.00 85.06 107 ARG A N 1
ATOM 791 C CA . ARG A 1 107 ? -10.146 2.689 -8.680 1.00 85.06 107 ARG A CA 1
ATOM 792 C C . ARG A 1 107 ? -8.929 3.593 -8.446 1.00 85.06 107 ARG A C 1
ATOM 794 O O . ARG A 1 107 ? -8.902 4.724 -8.941 1.00 85.06 107 ARG A O 1
ATOM 801 N N . PRO A 1 108 ? -7.912 3.095 -7.721 1.00 87.69 108 PRO A N 1
ATOM 802 C CA . PRO A 1 108 ? -6.651 3.802 -7.495 1.00 87.69 108 PRO A CA 1
ATOM 803 C C . PRO A 1 108 ? -5.801 3.866 -8.772 1.00 87.69 108 PRO A C 1
ATOM 805 O O . PRO A 1 108 ? -5.711 2.902 -9.534 1.00 87.69 108 PRO A O 1
ATOM 808 N N . ARG A 1 109 ? -5.064 4.952 -8.954 1.00 86.75 109 ARG A N 1
ATOM 809 C CA . ARG A 1 109 ? -4.059 5.081 -10.011 1.00 86.75 109 ARG A CA 1
ATOM 810 C C . ARG A 1 109 ? -2.808 5.694 -9.421 1.00 86.75 109 ARG A C 1
ATOM 812 O O . ARG A 1 109 ? -2.895 6.743 -8.787 1.00 86.75 109 ARG A O 1
ATOM 819 N N . ALA A 1 110 ? -1.670 5.032 -9.602 1.00 83.94 110 ALA A N 1
ATOM 820 C CA . ALA A 1 110 ? -0.402 5.555 -9.111 1.00 83.94 110 ALA A CA 1
ATOM 821 C C . ALA A 1 110 ? -0.019 6.810 -9.907 1.00 83.94 110 ALA A C 1
ATOM 823 O O . ALA A 1 110 ? -0.079 6.804 -11.143 1.00 83.94 110 ALA A O 1
ATOM 824 N N . ILE A 1 111 ? 0.346 7.872 -9.193 1.00 75.19 111 ILE A N 1
ATOM 825 C CA . ILE A 1 111 ? 0.677 9.176 -9.773 1.00 75.19 111 ILE A CA 1
ATOM 826 C C . ILE A 1 111 ? 2.108 9.634 -9.510 1.00 75.19 111 ILE A C 1
ATOM 828 O O . ILE A 1 111 ? 2.600 10.440 -10.295 1.00 75.19 111 ILE A O 1
ATOM 832 N N . ASP A 1 112 ? 2.783 9.108 -8.482 1.00 74.38 112 ASP A N 1
ATOM 833 C CA . ASP A 1 112 ? 4.221 9.333 -8.302 1.00 74.38 112 ASP A CA 1
ATOM 834 C C . ASP A 1 112 ? 5.031 8.064 -8.580 1.00 74.38 112 ASP A C 1
ATOM 836 O O . ASP A 1 112 ? 4.734 6.973 -8.081 1.00 74.38 112 ASP A O 1
ATOM 840 N N . LEU A 1 113 ? 6.012 8.216 -9.468 1.00 67.19 113 LEU A N 1
ATOM 841 C CA . LEU A 1 113 ? 6.707 7.129 -10.164 1.00 67.19 113 LEU A CA 1
ATOM 842 C C . LEU A 1 113 ? 8.228 7.347 -10.193 1.00 67.19 113 LEU A C 1
ATOM 844 O O . LEU A 1 113 ? 8.930 6.777 -11.035 1.00 67.19 113 LEU A O 1
ATOM 848 N N . ASP A 1 114 ? 8.743 8.233 -9.342 1.00 65.62 114 ASP A N 1
ATOM 849 C CA . ASP A 1 114 ? 10.135 8.666 -9.388 1.00 65.62 114 ASP A CA 1
ATOM 850 C C . ASP A 1 114 ? 11.094 7.854 -8.505 1.00 65.62 114 ASP A C 1
ATOM 852 O O . ASP A 1 114 ? 12.288 7.777 -8.825 1.00 65.62 114 ASP A O 1
ATOM 856 N N . GLU A 1 115 ? 10.591 7.161 -7.482 1.00 69.56 115 GLU A N 1
ATOM 857 C CA . GLU A 1 115 ? 11.396 6.361 -6.554 1.00 69.56 115 GLU A CA 1
ATOM 858 C C . GLU A 1 115 ? 11.385 4.856 -6.869 1.00 69.56 115 GLU A C 1
ATOM 860 O O . GLU A 1 115 ? 10.704 4.070 -6.214 1.00 69.56 115 GLU A O 1
ATOM 865 N N . ILE A 1 116 ? 12.210 4.419 -7.829 1.00 70.50 116 ILE A N 1
ATOM 866 C CA . ILE A 1 116 ? 12.516 2.987 -8.006 1.00 70.50 116 ILE A CA 1
ATOM 867 C C . ILE A 1 116 ? 13.680 2.597 -7.075 1.00 70.50 116 ILE A C 1
ATOM 869 O O . ILE A 1 116 ? 14.787 3.112 -7.232 1.00 70.50 116 ILE A O 1
ATOM 873 N N . GLY A 1 117 ? 13.483 1.694 -6.116 1.00 70.38 117 GLY A N 1
ATOM 874 C CA . GLY A 1 117 ? 14.513 1.265 -5.156 1.00 70.38 117 GLY A CA 1
ATOM 875 C C . GLY A 1 117 ? 14.991 -0.178 -5.353 1.00 70.38 117 GLY A C 1
ATOM 876 O O . GLY A 1 117 ? 14.208 -1.046 -5.730 1.00 70.38 117 GLY A O 1
ATOM 877 N N . SER A 1 118 ? 16.282 -0.435 -5.103 1.00 70.00 118 SER A N 1
ATOM 878 C CA . SER A 1 118 ? 16.889 -1.778 -5.165 1.00 70.00 118 SER A CA 1
ATOM 879 C C . SER A 1 118 ? 16.577 -2.607 -3.926 1.00 70.00 118 SER A C 1
ATOM 881 O O . SER A 1 118 ? 16.715 -2.074 -2.820 1.00 70.00 118 SER A O 1
ATOM 883 N N . PRO A 1 119 ? 16.296 -3.914 -4.063 1.00 63.56 119 PRO A N 1
ATOM 884 C CA . PRO A 1 119 ? 16.296 -4.790 -2.915 1.00 63.56 119 PRO A CA 1
ATOM 885 C C . PRO A 1 119 ? 17.727 -4.909 -2.367 1.00 63.56 119 PRO A C 1
ATOM 887 O O . PRO A 1 119 ? 18.701 -4.979 -3.111 1.00 63.56 119 PRO A O 1
ATOM 890 N N . VAL A 1 120 ? 17.867 -4.878 -1.048 1.00 62.78 120 VAL A N 1
ATOM 891 C CA . VAL A 1 120 ? 19.137 -4.919 -0.325 1.00 62.78 120 VAL A CA 1
ATOM 892 C C . VAL A 1 120 ? 18.983 -6.009 0.714 1.00 62.78 120 VAL A C 1
ATOM 894 O O . VAL A 1 120 ? 18.173 -5.886 1.629 1.00 62.78 120 VAL A O 1
ATOM 897 N N . ASP A 1 121 ? 19.753 -7.076 0.551 1.00 66.88 121 ASP A N 1
ATOM 898 C CA . ASP A 1 121 ? 19.845 -8.138 1.544 1.00 66.88 121 ASP A CA 1
ATOM 899 C C . ASP A 1 121 ? 20.203 -7.559 2.936 1.00 66.88 121 ASP A C 1
ATOM 901 O O . ASP A 1 121 ? 20.981 -6.603 3.004 1.00 66.88 121 ASP A O 1
ATOM 905 N N . PRO A 1 122 ? 19.645 -8.068 4.047 1.00 66.12 122 PRO A N 1
ATOM 906 C CA . PRO A 1 122 ? 19.904 -7.535 5.385 1.00 66.12 122 PRO A CA 1
ATOM 907 C C . PRO A 1 122 ? 21.376 -7.520 5.801 1.00 66.12 122 PRO A C 1
ATOM 909 O O . PRO A 1 122 ? 21.820 -6.499 6.330 1.00 66.12 122 PRO A O 1
ATOM 912 N N . ASP A 1 123 ? 22.153 -8.563 5.494 1.00 67.75 123 ASP A N 1
ATOM 913 C CA . ASP A 1 123 ? 23.591 -8.581 5.786 1.00 67.75 123 ASP A CA 1
ATOM 914 C C . ASP A 1 123 ? 24.286 -7.474 4.986 1.00 67.75 123 ASP A C 1
ATOM 916 O O . ASP A 1 123 ? 25.105 -6.709 5.506 1.00 67.75 123 ASP A O 1
ATOM 920 N N . ARG A 1 124 ? 23.884 -7.302 3.720 1.00 65.75 124 ARG A N 1
ATOM 921 C CA . ARG A 1 124 ? 24.382 -6.213 2.875 1.00 65.75 124 ARG A CA 1
ATOM 922 C C . ARG A 1 124 ? 23.951 -4.833 3.382 1.00 65.75 124 ARG A C 1
ATOM 924 O O . ARG A 1 124 ? 24.718 -3.876 3.263 1.00 65.75 124 ARG A O 1
ATOM 931 N N . ALA A 1 125 ? 22.750 -4.700 3.937 1.00 66.56 125 ALA A N 1
ATOM 932 C CA . ALA A 1 125 ? 22.264 -3.460 4.533 1.00 66.56 125 ALA A CA 1
ATOM 933 C C . ALA A 1 125 ? 23.087 -3.083 5.772 1.00 66.56 125 ALA A C 1
ATOM 935 O O . ALA A 1 125 ? 23.417 -1.906 5.938 1.00 66.56 125 ALA A O 1
ATOM 936 N N . ASP A 1 126 ? 23.462 -4.067 6.589 1.00 68.81 126 ASP A N 1
ATOM 937 C CA . ASP A 1 126 ? 24.308 -3.883 7.769 1.00 68.81 126 ASP A CA 1
ATOM 938 C C . ASP A 1 126 ? 25.755 -3.540 7.385 1.00 68.81 126 ASP A C 1
ATOM 940 O O . ASP A 1 126 ? 26.353 -2.629 7.968 1.00 68.81 126 ASP A O 1
ATOM 944 N N . GLU A 1 127 ? 26.306 -4.175 6.345 1.00 73.25 127 GLU A N 1
ATOM 945 C CA . GLU A 1 127 ? 27.602 -3.798 5.764 1.00 73.25 127 GLU A CA 1
ATOM 946 C C . GLU A 1 127 ? 27.612 -2.346 5.268 1.00 73.25 127 GLU A C 1
ATOM 948 O O . GLU A 1 127 ? 28.546 -1.588 5.544 1.00 73.25 127 GLU A O 1
ATOM 953 N N . LEU A 1 128 ? 26.572 -1.948 4.530 1.00 65.56 128 LEU A N 1
ATOM 954 C CA . LEU A 1 128 ? 26.406 -0.589 4.016 1.00 65.56 128 LEU A CA 1
ATOM 955 C C . LEU A 1 128 ? 26.259 0.416 5.166 1.00 65.56 128 LEU A C 1
ATOM 957 O O . LEU A 1 128 ? 26.917 1.461 5.158 1.00 65.56 128 LEU A O 1
ATOM 961 N N . ALA A 1 129 ? 25.483 0.077 6.196 1.00 64.25 129 ALA A N 1
ATOM 962 C CA . ALA A 1 129 ? 25.340 0.893 7.397 1.00 64.25 129 ALA A CA 1
ATOM 963 C C . ALA A 1 129 ? 26.676 1.061 8.143 1.00 64.25 129 ALA A C 1
ATOM 965 O O . ALA A 1 129 ? 27.007 2.175 8.557 1.00 64.25 129 ALA A O 1
ATOM 966 N N . ALA A 1 130 ? 27.486 0.001 8.250 1.00 77.25 130 ALA A N 1
ATOM 967 C CA . ALA A 1 130 ? 28.830 0.058 8.830 1.00 77.25 130 ALA A CA 1
ATOM 968 C C . ALA A 1 130 ? 29.788 0.964 8.031 1.00 77.25 130 ALA A C 1
ATOM 970 O O . ALA A 1 130 ? 30.722 1.534 8.596 1.00 77.25 130 ALA A O 1
ATOM 971 N N . GLN A 1 131 ? 29.532 1.145 6.733 1.00 71.62 131 GLN A N 1
ATOM 972 C CA . GLN A 1 131 ? 30.253 2.069 5.849 1.00 71.62 131 GLN A CA 1
ATOM 973 C C . GLN A 1 131 ? 29.666 3.493 5.849 1.00 71.62 131 GLN A C 1
ATOM 975 O O . GLN A 1 131 ? 30.149 4.362 5.124 1.00 71.62 131 GLN A O 1
ATOM 980 N N . GLY A 1 132 ? 28.638 3.757 6.661 1.00 65.81 132 GLY A N 1
ATOM 981 C CA . GLY A 1 132 ? 27.967 5.056 6.740 1.00 65.81 132 GLY A CA 1
ATOM 982 C C . GLY A 1 132 ? 26.950 5.314 5.624 1.00 65.81 132 GLY A C 1
ATOM 983 O O . GLY A 1 132 ? 26.441 6.432 5.516 1.00 65.81 132 GLY A O 1
ATOM 984 N N . VAL A 1 133 ? 26.624 4.307 4.809 1.00 65.31 133 VAL A N 1
ATOM 985 C CA . VAL A 1 133 ? 25.556 4.385 3.807 1.00 65.31 133 VAL A CA 1
ATOM 986 C C . VAL A 1 133 ? 24.215 4.192 4.510 1.00 65.31 133 VAL A C 1
ATOM 988 O O . VAL A 1 133 ? 23.987 3.201 5.201 1.00 65.31 133 VAL A O 1
ATOM 991 N N . ARG A 1 134 ? 23.306 5.156 4.350 1.00 59.50 134 ARG A N 1
ATOM 992 C CA . ARG A 1 134 ? 21.955 5.060 4.913 1.00 59.50 134 ARG A CA 1
ATOM 993 C C . ARG A 1 134 ? 21.091 4.181 4.017 1.00 59.50 134 ARG A C 1
ATOM 995 O O . ARG A 1 134 ? 20.916 4.487 2.844 1.00 59.50 134 ARG A O 1
ATOM 1002 N N . THR A 1 135 ? 20.520 3.126 4.583 1.00 62.59 135 THR A N 1
ATOM 1003 C CA . THR A 1 135 ? 19.462 2.347 3.936 1.00 62.59 135 THR A CA 1
ATOM 1004 C C . THR A 1 135 ? 18.101 2.906 4.360 1.00 62.59 135 THR A C 1
ATOM 1006 O O . THR A 1 135 ? 17.845 3.137 5.542 1.00 62.59 135 THR A O 1
ATOM 1009 N N . HIS A 1 136 ? 17.198 3.127 3.404 1.00 64.00 136 HIS A N 1
ATOM 1010 C CA . HIS A 1 136 ? 15.851 3.668 3.656 1.00 64.00 136 HIS A CA 1
ATOM 1011 C C . HIS A 1 136 ? 14.865 2.617 4.211 1.00 64.00 136 HIS A C 1
ATOM 1013 O O . HIS A 1 136 ? 13.654 2.814 4.189 1.00 64.00 136 HIS A O 1
ATOM 1019 N N . ARG A 1 137 ? 15.363 1.499 4.762 1.00 66.44 137 ARG A N 1
ATOM 1020 C CA . ARG A 1 137 ? 14.557 0.368 5.260 1.00 66.44 137 ARG A CA 1
ATOM 1021 C C . ARG A 1 137 ? 13.467 0.797 6.248 1.00 66.44 137 ARG A C 1
ATOM 1023 O O . ARG A 1 137 ? 12.326 0.349 6.147 1.00 66.44 137 ARG A O 1
ATOM 1030 N N . ARG A 1 138 ? 13.814 1.670 7.201 1.00 69.50 138 ARG A N 1
ATOM 1031 C CA . ARG A 1 138 ? 12.864 2.185 8.206 1.00 69.50 138 ARG A CA 1
ATOM 1032 C C . ARG A 1 138 ? 11.795 3.069 7.580 1.00 69.50 138 ARG A C 1
ATOM 1034 O O . ARG A 1 138 ? 10.626 2.915 7.901 1.00 69.50 138 ARG A O 1
ATOM 1041 N N . GLU A 1 139 ? 12.203 3.948 6.673 1.00 74.38 139 GLU A N 1
ATOM 1042 C CA . GLU A 1 139 ? 11.301 4.863 5.980 1.00 74.38 139 GLU A CA 1
ATOM 1043 C C . GLU A 1 139 ? 10.294 4.091 5.125 1.00 74.38 139 GLU A C 1
ATOM 1045 O O . GLU A 1 139 ? 9.093 4.298 5.259 1.00 74.38 139 GLU A O 1
ATOM 1050 N N . PHE A 1 140 ? 10.753 3.105 4.352 1.00 75.75 140 PHE A N 1
ATOM 1051 C CA . PHE A 1 140 ? 9.856 2.261 3.567 1.00 75.75 140 PHE A CA 1
ATOM 1052 C C . PHE A 1 140 ? 8.884 1.450 4.443 1.00 75.75 140 PHE A C 1
ATOM 1054 O O . PHE A 1 140 ? 7.688 1.383 4.162 1.00 75.75 140 PHE A O 1
ATOM 1061 N N . SER A 1 141 ? 9.358 0.910 5.570 1.00 78.62 141 SER A N 1
ATOM 1062 C CA . SER A 1 141 ? 8.491 0.220 6.541 1.00 78.62 141 SER A CA 1
ATOM 1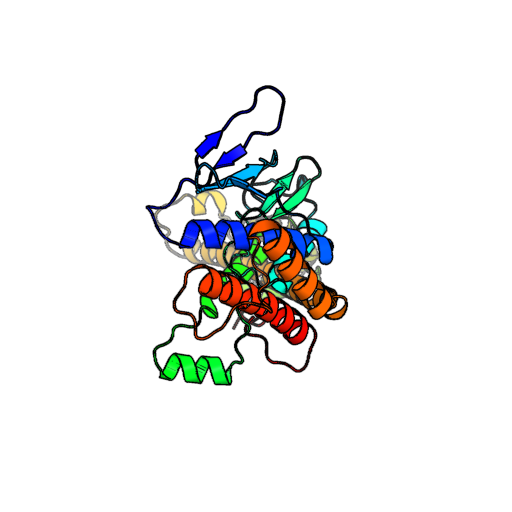063 C C . SER A 1 141 ? 7.449 1.169 7.159 1.00 78.62 141 SER A C 1
ATOM 1065 O O . SER A 1 141 ? 6.285 0.801 7.336 1.00 78.62 141 SER A O 1
ATOM 1067 N N . ASP A 1 142 ? 7.827 2.420 7.437 1.00 81.44 142 ASP A N 1
ATOM 1068 C CA . ASP A 1 142 ? 6.920 3.458 7.930 1.00 81.44 142 ASP A CA 1
ATOM 1069 C C . ASP A 1 142 ? 5.855 3.854 6.895 1.00 81.44 142 ASP A C 1
ATOM 1071 O O . ASP A 1 142 ? 4.688 4.061 7.262 1.00 81.44 142 ASP A O 1
ATOM 1075 N N . ARG A 1 143 ? 6.221 3.894 5.609 1.00 84.06 143 ARG A N 1
ATOM 1076 C CA . ARG A 1 143 ? 5.297 4.103 4.482 1.00 84.06 143 ARG A CA 1
ATOM 1077 C C . ARG A 1 143 ? 4.264 2.976 4.408 1.00 84.06 143 ARG A C 1
ATOM 1079 O O . ARG A 1 143 ? 3.061 3.247 4.455 1.00 84.06 143 ARG A O 1
ATOM 1086 N N . ILE A 1 144 ? 4.708 1.717 4.466 1.00 86.00 144 ILE A N 1
ATOM 1087 C CA . ILE A 1 144 ? 3.828 0.531 4.485 1.00 86.00 144 ILE A CA 1
ATOM 1088 C C . ILE A 1 144 ? 2.898 0.536 5.706 1.00 86.00 144 ILE A C 1
ATOM 1090 O O . ILE A 1 144 ? 1.700 0.247 5.607 1.00 86.00 144 ILE A O 1
ATOM 1094 N N . ARG A 1 145 ? 3.406 0.926 6.878 1.00 85.81 145 ARG A N 1
ATOM 1095 C CA . ARG A 1 145 ? 2.585 1.090 8.084 1.00 85.81 145 ARG A CA 1
ATOM 1096 C C . ARG A 1 145 ? 1.507 2.158 7.895 1.00 85.81 145 ARG A C 1
ATOM 1098 O O . ARG A 1 145 ? 0.378 1.975 8.355 1.00 85.81 145 ARG A O 1
ATOM 1105 N N . THR A 1 146 ? 1.845 3.262 7.238 1.00 88.00 146 THR A N 1
ATOM 1106 C CA . THR A 1 146 ? 0.933 4.386 6.990 1.00 88.00 146 THR A CA 1
ATOM 1107 C C . THR A 1 146 ? -0.174 3.998 6.018 1.00 88.00 146 THR A C 1
ATOM 1109 O O . THR A 1 146 ? -1.350 4.173 6.346 1.00 88.00 146 THR A O 1
ATOM 1112 N N . VAL A 1 147 ? 0.164 3.393 4.877 1.00 88.94 147 VAL A N 1
ATOM 1113 C CA . VAL A 1 147 ? -0.843 2.949 3.899 1.00 88.94 147 VAL A CA 1
ATOM 1114 C C . VAL A 1 147 ? -1.747 1.857 4.481 1.00 88.94 147 VAL A C 1
ATOM 1116 O O . VAL A 1 147 ? -2.966 1.910 4.325 1.00 88.94 147 VAL A O 1
ATOM 1119 N N . SER A 1 148 ? -1.196 0.949 5.293 1.00 91.00 148 SER A N 1
ATOM 1120 C CA . SER A 1 148 ? -1.988 -0.096 5.956 1.00 91.00 148 SER A CA 1
ATOM 1121 C C . SER A 1 148 ? -2.980 0.469 6.973 1.00 91.00 148 SER A C 1
ATOM 1123 O O . SER A 1 148 ? -4.111 -0.003 7.068 1.00 91.00 148 SER A O 1
ATOM 1125 N N . LYS A 1 149 ? -2.603 1.523 7.711 1.00 88.19 149 LYS A N 1
ATOM 1126 C CA . LYS A 1 149 ? -3.536 2.261 8.580 1.00 88.19 149 LYS A CA 1
ATOM 1127 C C . LYS A 1 149 ? -4.612 2.991 7.779 1.00 88.19 149 LYS A C 1
ATOM 1129 O O . LYS A 1 149 ? -5.733 3.132 8.260 1.00 88.19 149 LYS A O 1
ATOM 1134 N N . THR A 1 150 ? -4.293 3.471 6.581 1.00 89.81 150 THR A N 1
ATOM 1135 C CA . THR A 1 150 ? -5.270 4.103 5.685 1.00 89.81 150 THR A CA 1
ATOM 1136 C C . THR A 1 150 ? -6.304 3.092 5.203 1.00 89.81 150 THR A C 1
ATOM 1138 O O . THR A 1 150 ? -7.492 3.328 5.403 1.00 89.81 150 THR A O 1
ATOM 1141 N N . PHE A 1 151 ? -5.889 1.928 4.704 1.00 90.19 151 PHE A N 1
ATOM 1142 C CA . PHE A 1 151 ? -6.824 0.854 4.349 1.00 90.19 151 PHE A CA 1
ATOM 1143 C C . PHE A 1 151 ? -7.619 0.339 5.547 1.00 90.19 151 PHE A C 1
ATOM 1145 O O . PHE A 1 151 ? -8.831 0.168 5.442 1.00 90.19 151 PHE A O 1
ATOM 1152 N N . ALA A 1 152 ? -6.979 0.191 6.711 1.00 88.62 152 ALA A N 1
ATOM 1153 C CA . ALA A 1 152 ? -7.681 -0.184 7.931 1.00 88.62 152 ALA A CA 1
ATOM 1154 C C . ALA A 1 152 ? -8.786 0.823 8.288 1.00 88.62 152 ALA A C 1
ATOM 1156 O O . ALA A 1 152 ? -9.881 0.419 8.655 1.00 88.62 152 ALA A O 1
ATOM 1157 N N . ARG A 1 153 ? -8.548 2.134 8.144 1.00 85.06 153 ARG A N 1
ATOM 1158 C CA . ARG A 1 153 ? -9.586 3.160 8.359 1.00 85.06 153 ARG A CA 1
ATOM 1159 C C . ARG A 1 153 ? -10.726 3.073 7.343 1.00 85.06 153 ARG A C 1
ATOM 1161 O O . ARG A 1 153 ? -11.861 3.333 7.719 1.00 85.06 153 ARG A O 1
ATOM 1168 N N . LYS A 1 154 ? -10.436 2.666 6.106 1.00 86.75 154 LYS A N 1
ATOM 1169 C CA . LYS A 1 154 ? -11.428 2.484 5.033 1.00 86.75 154 LYS A CA 1
ATOM 1170 C C . LYS A 1 154 ? -12.207 1.166 5.103 1.00 86.75 154 LYS A C 1
ATOM 1172 O O . LYS A 1 154 ? -12.969 0.869 4.197 1.00 86.75 154 LYS A O 1
ATOM 1177 N N . GLY A 1 155 ? -12.021 0.373 6.159 1.00 83.19 155 GLY A N 1
ATOM 1178 C CA . GLY A 1 155 ? -12.773 -0.868 6.362 1.00 83.19 155 GLY A CA 1
ATOM 1179 C C . GLY A 1 155 ? -11.991 -2.147 6.070 1.00 83.19 155 GLY A C 1
ATOM 1180 O O . GLY A 1 155 ? -12.458 -3.220 6.448 1.00 83.19 155 GLY A O 1
ATOM 1181 N N . ASP A 1 156 ? -10.776 -2.072 5.512 1.00 86.25 156 ASP A N 1
ATOM 1182 C CA . ASP A 1 156 ? -9.940 -3.271 5.386 1.00 86.25 156 ASP A CA 1
ATOM 1183 C C . ASP A 1 156 ? -9.481 -3.777 6.765 1.00 86.25 156 ASP A C 1
ATOM 1185 O O . ASP A 1 156 ? -9.481 -3.062 7.775 1.00 86.25 156 ASP A O 1
ATOM 1189 N N . GLY A 1 157 ? -9.085 -5.047 6.813 1.00 84.38 157 GLY A N 1
ATOM 1190 C CA . GLY A 1 157 ? -8.547 -5.681 8.012 1.00 84.38 157 GLY A CA 1
ATOM 1191 C C . GLY A 1 157 ? -9.535 -5.728 9.174 1.00 84.38 157 GLY A C 1
ATOM 1192 O O . GLY A 1 157 ? -9.103 -5.678 10.324 1.00 84.38 157 GLY A O 1
ATOM 1193 N N . ALA A 1 158 ? -10.844 -5.779 8.899 1.00 85.88 158 ALA A N 1
ATOM 1194 C CA . ALA A 1 158 ? -11.854 -6.045 9.917 1.00 85.88 158 ALA A CA 1
ATOM 1195 C C . ALA A 1 158 ? -11.462 -7.292 10.726 1.00 85.88 158 ALA A C 1
ATOM 1197 O O . ALA A 1 158 ? -11.189 -8.353 10.163 1.00 85.88 158 ALA A O 1
ATOM 1198 N N . LEU A 1 159 ? -11.399 -7.138 12.049 1.00 84.69 159 LEU A N 1
ATOM 1199 C CA . LEU A 1 159 ? -11.042 -8.230 12.948 1.00 84.69 159 LEU A CA 1
ATOM 1200 C C . LEU A 1 159 ? -12.239 -9.151 13.145 1.00 84.69 159 LEU A C 1
ATOM 1202 O O . LEU A 1 159 ? -13.381 -8.680 13.252 1.00 84.69 159 LEU A O 1
ATOM 1206 N N . ALA A 1 160 ? -11.956 -10.448 13.270 1.00 88.19 160 ALA A N 1
ATOM 1207 C CA . ALA A 1 160 ? -12.956 -11.404 13.705 1.00 88.19 160 ALA A CA 1
ATOM 1208 C C . ALA A 1 160 ? -13.542 -10.966 15.064 1.00 88.19 160 ALA A C 1
ATOM 1210 O O . ALA A 1 160 ? -12.842 -10.331 15.864 1.00 88.19 160 ALA A O 1
ATOM 1211 N N . PRO A 1 161 ? -14.820 -11.283 15.344 1.00 89.19 161 PRO A N 1
ATOM 1212 C CA . PRO A 1 161 ? -15.467 -10.914 16.601 1.00 89.19 161 PRO A CA 1
ATOM 1213 C C . PRO A 1 161 ? -14.648 -11.270 17.850 1.00 89.19 161 PRO A C 1
ATOM 1215 O O . PRO A 1 161 ? -14.543 -10.452 18.761 1.00 89.19 161 PRO A O 1
ATOM 1218 N N . ASP A 1 162 ? -14.028 -12.452 17.874 1.00 90.19 162 ASP A N 1
ATOM 1219 C CA . ASP A 1 162 ? -13.229 -12.913 19.013 1.00 90.19 162 ASP A CA 1
ATOM 1220 C C . ASP A 1 162 ? -11.886 -12.181 19.142 1.00 90.19 162 ASP 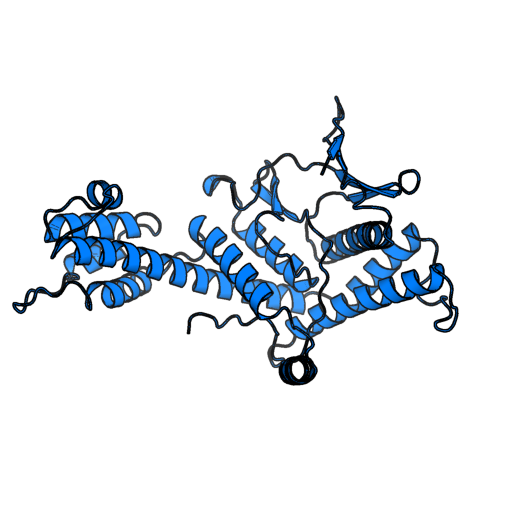A C 1
ATOM 1222 O O . ASP A 1 162 ? -11.572 -11.708 20.232 1.00 90.19 162 ASP A O 1
ATOM 1226 N N . ASP A 1 163 ? -11.151 -11.979 18.043 1.00 88.12 163 ASP A N 1
ATOM 1227 C CA . ASP A 1 163 ? -9.882 -11.227 18.046 1.00 88.12 163 ASP A CA 1
ATOM 1228 C C . ASP A 1 163 ? -10.084 -9.790 18.540 1.00 88.12 163 ASP A C 1
ATOM 1230 O O . ASP A 1 163 ? -9.263 -9.218 19.257 1.00 88.12 163 ASP A O 1
ATOM 1234 N N . ARG A 1 164 ? -11.206 -9.177 18.154 1.00 87.31 164 ARG A N 1
ATOM 1235 C CA . ARG A 1 164 ? -11.580 -7.840 18.611 1.00 87.31 164 ARG A CA 1
ATOM 1236 C C . ARG A 1 164 ? -11.803 -7.813 20.119 1.00 87.31 164 ARG A C 1
ATOM 1238 O O . ARG A 1 164 ? -11.348 -6.879 20.779 1.00 87.31 164 ARG A O 1
ATOM 1245 N N . VAL A 1 165 ? -12.501 -8.814 20.658 1.00 87.31 165 VAL A N 1
ATOM 1246 C CA . VAL A 1 165 ? -12.700 -8.948 22.104 1.00 87.31 165 VAL A CA 1
ATOM 1247 C C . VAL A 1 165 ? -11.378 -9.161 22.817 1.00 87.31 165 VAL A C 1
ATOM 1249 O O . VAL A 1 165 ? -11.154 -8.506 23.830 1.00 87.31 165 VAL A O 1
ATOM 1252 N N . GLU A 1 166 ? -10.510 -10.027 22.306 1.00 87.00 166 GLU A N 1
ATOM 1253 C CA . GLU A 1 166 ? -9.188 -10.290 22.877 1.00 87.00 166 GLU A CA 1
ATOM 1254 C C . GLU A 1 166 ? -8.362 -9.000 22.962 1.00 87.00 166 GLU A C 1
ATOM 1256 O O . GLU A 1 166 ? -7.997 -8.579 24.058 1.00 87.00 166 GLU A O 1
ATOM 1261 N N . VAL A 1 167 ? -8.202 -8.284 21.841 1.00 84.94 167 VAL A N 1
ATOM 1262 C CA . VAL A 1 167 ? -7.458 -7.012 21.781 1.00 84.94 167 VAL A CA 1
ATOM 1263 C C . VAL A 1 167 ? -7.973 -6.008 22.808 1.00 84.94 167 VAL A C 1
ATOM 1265 O O . VAL A 1 167 ? -7.182 -5.315 23.447 1.00 84.94 167 VAL A O 1
ATOM 1268 N N . ILE A 1 168 ? -9.292 -5.900 22.965 1.00 83.12 168 ILE A N 1
ATOM 1269 C CA . ILE A 1 168 ? -9.909 -4.954 23.897 1.00 83.12 168 ILE A CA 1
ATOM 1270 C C . ILE A 1 168 ? -9.813 -5.418 25.344 1.00 83.12 168 ILE A C 1
ATOM 1272 O O . ILE A 1 168 ? -9.538 -4.596 26.218 1.00 83.12 168 ILE A O 1
ATOM 1276 N N . THR A 1 169 ? -9.967 -6.715 25.598 1.00 77.94 169 THR A N 1
ATOM 1277 C CA . THR A 1 169 ? -9.789 -7.304 26.928 1.00 77.94 169 THR A CA 1
ATOM 1278 C C . THR A 1 169 ? -8.369 -7.033 27.418 1.00 77.94 169 THR A C 1
ATOM 1280 O O . THR A 1 169 ? -8.201 -6.406 28.458 1.00 77.94 169 THR A O 1
ATOM 1283 N N . ASP A 1 170 ? -7.359 -7.324 26.601 1.00 74.06 170 ASP A N 1
ATOM 1284 C CA . ASP A 1 170 ? -5.943 -7.057 26.896 1.00 74.06 170 ASP A CA 1
ATOM 1285 C C . ASP A 1 170 ? -5.596 -5.559 26.971 1.00 74.06 170 ASP A C 1
ATOM 1287 O O . ASP A 1 170 ? -4.473 -5.166 27.291 1.00 74.06 170 ASP A O 1
ATOM 1291 N N . SER A 1 171 ? -6.509 -4.677 26.566 1.00 72.25 171 SER A N 1
ATOM 1292 C CA . SER A 1 171 ? -6.316 -3.225 26.641 1.00 72.25 171 SER A CA 1
ATOM 1293 C C . SER A 1 171 ? -6.917 -2.623 27.895 1.00 72.25 171 SER A C 1
ATOM 1295 O O . SER A 1 171 ? -6.306 -1.740 28.483 1.00 72.25 171 SER A O 1
ATOM 1297 N N . LEU A 1 172 ? -8.121 -3.064 28.256 1.00 70.19 172 LEU A N 1
ATOM 1298 C CA . LEU A 1 172 ? -8.929 -2.456 29.309 1.00 70.19 172 LEU A CA 1
ATOM 1299 C C . LEU A 1 172 ? -8.761 -3.148 30.668 1.00 70.19 172 LEU A C 1
ATOM 1301 O O . LEU A 1 172 ? -9.102 -2.550 31.684 1.00 70.19 172 LEU A O 1
ATOM 1305 N N . VAL A 1 173 ? -8.238 -4.381 30.709 1.00 58.09 173 VAL A N 1
ATOM 1306 C CA . VAL A 1 173 ? -8.005 -5.120 31.964 1.00 58.09 173 VAL A CA 1
ATOM 1307 C C . VAL A 1 173 ? -6.873 -4.511 32.804 1.00 58.09 173 VAL A C 1
ATOM 1309 O O . VAL A 1 173 ? -6.948 -4.569 34.028 1.00 58.09 173 VAL A O 1
ATOM 1312 N N . ASP A 1 174 ? -5.873 -3.881 32.182 1.00 55.38 174 ASP A N 1
ATOM 1313 C CA . ASP A 1 174 ? -4.662 -3.434 32.888 1.00 55.38 174 ASP A CA 1
ATOM 1314 C C . ASP A 1 174 ? -4.770 -2.042 33.547 1.00 55.38 174 ASP A C 1
ATOM 1316 O O . ASP A 1 174 ? -3.977 -1.741 34.436 1.00 55.38 174 ASP A O 1
ATOM 1320 N N . GLU A 1 175 ? -5.701 -1.172 33.133 1.00 53.50 175 GLU A N 1
ATOM 1321 C CA . GLU A 1 175 ? -5.590 0.277 33.426 1.00 53.50 175 GLU A CA 1
ATOM 1322 C C . GLU A 1 175 ? -6.758 0.902 34.191 1.00 53.50 175 GLU A C 1
ATOM 1324 O O . GLU A 1 175 ? -6.626 2.013 34.699 1.00 53.50 175 GLU A O 1
ATOM 1329 N N . VAL A 1 176 ? -7.886 0.202 34.316 1.00 51.84 176 VAL A N 1
ATOM 1330 C CA . VAL A 1 176 ? -9.075 0.728 35.015 1.00 51.84 176 VAL A CA 1
ATOM 1331 C C . VAL A 1 176 ? -9.602 -0.270 36.049 1.00 51.84 176 VAL A C 1
ATOM 1333 O O . VAL A 1 176 ? -10.783 -0.296 36.392 1.00 51.84 176 VAL A O 1
ATOM 1336 N N . ALA A 1 177 ? -8.717 -1.114 36.576 1.00 48.81 177 ALA A N 1
ATOM 1337 C CA . ALA A 1 177 ? -8.974 -1.741 37.861 1.00 48.81 177 ALA A CA 1
ATOM 1338 C C . ALA A 1 177 ? -8.855 -0.638 38.921 1.00 48.81 177 ALA A C 1
ATOM 1340 O O . ALA A 1 177 ? -7.750 -0.212 39.255 1.00 48.81 177 ALA A O 1
ATOM 1341 N N . GLY A 1 178 ? -9.988 -0.136 39.417 1.00 46.62 178 GLY A N 1
ATOM 1342 C CA . GLY A 1 178 ? -9.986 0.743 40.585 1.00 46.62 178 GLY A CA 1
ATOM 1343 C C . GLY A 1 178 ? -9.251 0.063 41.744 1.00 46.62 178 GLY A C 1
ATOM 1344 O O . GLY A 1 178 ? -9.320 -1.165 41.871 1.00 46.62 178 GLY A O 1
ATOM 1345 N N . GLU A 1 179 ? -8.567 0.849 42.581 1.00 44.16 179 GLU A N 1
ATOM 1346 C CA . GLU A 1 179 ? -7.671 0.385 43.661 1.00 44.16 179 GLU A CA 1
ATOM 1347 C C . GLU A 1 179 ? -8.325 -0.595 44.672 1.00 44.16 179 GLU A C 1
ATOM 1349 O O . GLU A 1 179 ? -7.622 -1.252 45.437 1.00 44.16 179 GLU A O 1
ATOM 1354 N N . ASP A 1 180 ? -9.649 -0.783 44.623 1.00 48.88 180 ASP A N 1
ATOM 1355 C CA . ASP A 1 180 ? -10.463 -1.536 45.587 1.00 48.88 180 ASP A CA 1
ATOM 1356 C C . ASP A 1 180 ? -11.016 -2.891 45.082 1.00 48.88 180 ASP A C 1
ATOM 1358 O O . ASP A 1 180 ? -12.106 -3.316 45.467 1.00 48.88 180 ASP A O 1
ATOM 1362 N N . GLY A 1 181 ? -10.301 -3.613 44.212 1.00 45.00 181 GLY A N 1
ATOM 1363 C CA . GLY A 1 181 ? -10.733 -4.964 43.796 1.00 45.00 181 GLY A CA 1
ATOM 1364 C C . GLY A 1 181 ? -12.057 -4.978 43.017 1.00 45.00 181 GLY A C 1
ATOM 1365 O O . GLY A 1 181 ? -12.810 -5.952 43.068 1.00 45.00 181 GLY A O 1
ATOM 1366 N N . SER A 1 182 ? -12.337 -3.873 42.324 1.00 54.34 182 SER A N 1
ATOM 1367 C CA . SER A 1 182 ? -13.479 -3.718 41.425 1.00 54.34 182 SER A CA 1
ATOM 1368 C C . SER A 1 182 ? -13.479 -4.772 40.310 1.00 54.34 182 SER A C 1
ATOM 1370 O O . SER A 1 182 ? -12.428 -5.238 39.866 1.00 54.34 182 SER A O 1
ATOM 1372 N N . GLU A 1 183 ? -14.677 -5.187 39.886 1.00 53.34 183 GLU A N 1
ATOM 1373 C CA . GLU A 1 183 ? -14.855 -6.103 38.755 1.00 53.34 183 GLU A CA 1
ATOM 1374 C C . GLU A 1 183 ? -14.122 -5.574 37.509 1.00 53.34 183 GLU A C 1
ATOM 1376 O O . GLU A 1 183 ? -14.145 -4.364 37.267 1.00 53.34 183 GLU A O 1
ATOM 1381 N N . PRO A 1 184 ? -13.510 -6.447 36.686 1.00 60.56 184 PRO A N 1
ATOM 1382 C CA . PRO A 1 184 ? -12.892 -6.019 35.439 1.00 60.56 184 PRO A CA 1
ATOM 1383 C C . PRO A 1 184 ? -13.906 -5.269 34.569 1.00 60.56 184 PRO A C 1
ATOM 1385 O O . PRO A 1 184 ? -15.056 -5.688 34.433 1.00 60.56 184 PRO A O 1
ATOM 1388 N N . LEU A 1 185 ? -13.459 -4.183 33.931 1.00 64.69 185 LEU A N 1
ATOM 1389 C CA . LEU A 1 185 ? -14.290 -3.366 33.034 1.00 64.69 185 LEU A CA 1
ATOM 1390 C C . LEU A 1 185 ? -14.880 -4.168 31.868 1.00 64.69 185 LEU A C 1
ATOM 1392 O O . LEU A 1 185 ? -15.899 -3.792 31.295 1.00 64.69 185 LEU A O 1
ATOM 1396 N N . VAL A 1 186 ? -14.245 -5.292 31.545 1.00 74.75 186 VAL A N 1
ATOM 1397 C CA . VAL A 1 186 ? -14.671 -6.228 30.514 1.00 74.75 186 VAL A CA 1
ATOM 1398 C C . VAL A 1 186 ? -15.385 -7.417 31.155 1.00 74.75 186 VAL A C 1
ATOM 1400 O O . VAL A 1 186 ? -14.761 -8.422 31.500 1.00 74.75 186 VAL A O 1
ATOM 1403 N N . ASP A 1 187 ? -16.705 -7.294 31.298 1.00 83.44 187 ASP A N 1
ATOM 1404 C CA . ASP A 1 187 ? -17.594 -8.390 31.695 1.00 83.44 187 ASP A CA 1
ATOM 1405 C C . ASP A 1 187 ? -18.097 -9.198 30.479 1.00 83.44 187 ASP A C 1
ATOM 1407 O O . ASP A 1 187 ? -17.921 -8.806 29.321 1.00 83.44 187 ASP A O 1
ATOM 1411 N N . ASP A 1 188 ? -18.731 -10.348 30.727 1.00 87.62 188 ASP A N 1
ATOM 1412 C CA . ASP A 1 188 ? -19.222 -11.224 29.652 1.00 87.62 188 ASP A CA 1
ATOM 1413 C C . ASP A 1 188 ? -20.284 -10.550 28.773 1.00 87.62 188 ASP A C 1
ATOM 1415 O O . ASP A 1 188 ? -20.322 -10.783 27.565 1.00 87.62 188 ASP A O 1
ATOM 1419 N N . ARG A 1 189 ? -21.082 -9.635 29.336 1.00 88.06 189 ARG A N 1
ATOM 1420 C CA . ARG A 1 189 ? -22.091 -8.881 28.585 1.00 88.06 189 ARG A CA 1
ATOM 1421 C C . ARG A 1 189 ? -21.437 -7.888 27.624 1.00 88.06 189 ARG A C 1
ATOM 1423 O O . ARG A 1 189 ? -21.901 -7.735 26.494 1.00 88.06 189 ARG A O 1
ATOM 1430 N N . PHE A 1 190 ? -20.374 -7.207 28.041 1.00 88.94 190 PHE A N 1
ATOM 1431 C CA . PHE A 1 190 ? -19.600 -6.324 27.179 1.00 88.94 190 PHE A CA 1
ATOM 1432 C C . PHE A 1 190 ? -18.874 -7.117 26.092 1.00 88.94 190 PHE A C 1
ATOM 1434 O O . PHE A 1 190 ? -18.923 -6.721 24.929 1.00 88.94 190 PHE A O 1
ATOM 1441 N N . ARG A 1 191 ? -18.290 -8.276 26.428 1.00 89.94 191 ARG A N 1
ATOM 1442 C CA . ARG A 1 191 ? -17.696 -9.182 25.428 1.00 89.94 191 ARG A CA 1
ATOM 1443 C C . ARG A 1 191 ? -18.721 -9.603 24.378 1.00 89.94 191 ARG A C 1
ATOM 1445 O O . ARG A 1 191 ? -18.430 -9.540 23.189 1.00 89.94 191 ARG A O 1
ATOM 1452 N N . GLU A 1 192 ? -19.924 -9.998 24.789 1.00 92.56 192 GLU A N 1
ATOM 1453 C CA . GLU A 1 192 ? -21.014 -10.351 23.871 1.00 92.56 192 GLU A CA 1
ATOM 1454 C C . GLU A 1 192 ? -21.433 -9.176 22.979 1.00 92.56 192 GLU A C 1
ATOM 1456 O O . GLU A 1 192 ? -21.553 -9.349 21.766 1.00 92.56 192 GLU A O 1
ATOM 1461 N N . ARG A 1 193 ? -21.584 -7.969 23.542 1.00 92.69 193 ARG A N 1
ATOM 1462 C CA . ARG A 1 193 ? -21.875 -6.755 22.759 1.00 92.69 193 ARG A CA 1
ATOM 1463 C C . ARG A 1 193 ? -20.780 -6.458 21.740 1.00 92.69 193 ARG A C 1
ATOM 1465 O O . ARG A 1 193 ? -21.085 -6.172 20.590 1.00 92.69 193 ARG A O 1
ATOM 1472 N N . LEU A 1 194 ? -19.515 -6.555 22.143 1.00 90.06 194 LEU A N 1
ATOM 1473 C CA . LEU A 1 194 ? -18.379 -6.260 21.276 1.00 90.06 194 LEU A CA 1
ATOM 1474 C C . LEU A 1 194 ? -18.220 -7.293 20.148 1.00 90.06 194 LEU A C 1
ATOM 1476 O O . LEU A 1 194 ? -17.835 -6.909 19.043 1.00 90.06 194 LEU A O 1
ATOM 1480 N N . ARG A 1 195 ? -18.560 -8.570 20.395 1.00 92.12 195 ARG A N 1
ATOM 1481 C CA . ARG A 1 195 ? -18.659 -9.599 19.340 1.00 92.12 195 ARG A CA 1
ATOM 1482 C C . ARG A 1 195 ? -19.781 -9.312 18.353 1.00 92.12 195 ARG A C 1
ATOM 1484 O O . ARG A 1 195 ? -19.609 -9.550 17.164 1.00 92.12 195 ARG A O 1
ATOM 1491 N N . ALA A 1 196 ? -20.927 -8.866 18.861 1.00 91.00 196 ALA A N 1
ATOM 1492 C CA . ALA A 1 196 ? -22.113 -8.599 18.057 1.00 91.00 196 ALA A CA 1
ATOM 1493 C C . ALA A 1 196 ? -22.037 -7.273 17.285 1.00 91.00 196 ALA A C 1
ATOM 1495 O O . ALA A 1 196 ? -22.802 -7.084 16.346 1.00 91.00 196 ALA A O 1
ATOM 1496 N N . ALA A 1 197 ? -21.151 -6.358 17.684 1.00 88.69 197 ALA A N 1
ATOM 1497 C CA . ALA A 1 197 ? -20.962 -5.089 16.999 1.00 88.69 197 ALA A CA 1
ATOM 1498 C C . ALA A 1 197 ? -20.401 -5.295 15.585 1.00 88.69 197 ALA A C 1
ATOM 1500 O O . ALA A 1 197 ? -19.535 -6.149 15.357 1.00 88.69 197 ALA A O 1
ATOM 1501 N N . GLU A 1 198 ? -20.796 -4.442 14.648 1.00 86.25 198 GLU A N 1
ATOM 1502 C CA . GLU A 1 198 ? -20.102 -4.338 13.367 1.00 86.25 198 GLU A CA 1
ATOM 1503 C C . GLU A 1 198 ? -18.671 -3.791 13.580 1.00 86.25 198 GLU A C 1
ATOM 1505 O O . GLU A 1 198 ? -18.389 -3.156 14.605 1.00 86.25 198 GLU A O 1
ATOM 1510 N N . PRO A 1 199 ? -17.709 -4.062 12.676 1.00 82.38 199 PRO A N 1
ATOM 1511 C CA . PRO A 1 199 ? -16.320 -3.620 12.841 1.00 82.38 199 PRO A CA 1
ATOM 1512 C C . PRO A 1 199 ? -16.150 -2.105 13.039 1.00 82.38 199 PRO A C 1
ATOM 1514 O O . PRO A 1 199 ? -15.264 -1.683 13.786 1.00 82.38 199 PRO A O 1
ATOM 1517 N N . GLU A 1 200 ? -16.981 -1.293 12.387 1.00 76.31 200 GLU A N 1
ATOM 1518 C CA . GLU A 1 200 ? -17.025 0.168 12.547 1.00 76.31 200 GLU A CA 1
ATOM 1519 C C . GLU A 1 200 ? -17.594 0.614 13.901 1.00 76.31 200 GLU A C 1
ATOM 1521 O O . GLU A 1 200 ? -17.069 1.547 14.514 1.00 76.31 200 GLU A O 1
ATOM 1526 N N . ASP A 1 201 ? -18.566 -0.127 14.430 1.00 87.19 201 ASP A N 1
ATOM 1527 C CA . ASP A 1 201 ? -19.247 0.171 15.694 1.00 87.19 201 ASP A CA 1
ATOM 1528 C C . ASP A 1 201 ? -18.483 -0.323 16.928 1.00 87.19 201 ASP A C 1
ATOM 1530 O O . ASP A 1 201 ? -18.839 -0.012 18.068 1.00 87.19 201 ASP A O 1
ATOM 1534 N N . ALA A 1 202 ? -17.398 -1.075 16.735 1.00 84.50 202 ALA A N 1
ATOM 1535 C CA . ALA A 1 202 ? -16.552 -1.570 17.817 1.00 84.50 202 ALA A CA 1
ATOM 1536 C C . ALA A 1 202 ? -16.052 -0.441 18.733 1.00 84.50 202 ALA A C 1
ATOM 1538 O O . ALA A 1 202 ? -16.069 -0.572 19.956 1.00 84.50 202 ALA A O 1
ATOM 1539 N N . VAL A 1 203 ? -15.627 0.684 18.144 1.00 84.88 203 VAL A N 1
ATOM 1540 C CA . VAL A 1 203 ? -15.120 1.846 18.893 1.00 84.88 203 VAL A CA 1
ATOM 1541 C C . VAL A 1 203 ? -16.241 2.532 19.670 1.00 84.88 203 VAL A C 1
ATOM 1543 O O . VAL A 1 203 ? -16.034 2.905 20.824 1.00 84.88 203 VAL A O 1
ATOM 1546 N N . VAL A 1 204 ? -17.432 2.636 19.074 1.00 87.31 204 VAL A N 1
ATOM 1547 C CA . VAL A 1 204 ? -18.631 3.169 19.738 1.00 87.31 204 VAL A CA 1
ATOM 1548 C C . VAL A 1 204 ? -19.016 2.281 20.919 1.00 87.31 204 VAL A C 1
ATOM 1550 O O . VAL A 1 204 ? -19.218 2.779 22.020 1.00 87.31 204 VAL A O 1
ATOM 1553 N N . THR A 1 205 ? -19.006 0.961 20.729 1.00 89.44 205 THR A N 1
ATOM 1554 C CA . THR A 1 205 ? -19.319 -0.018 21.779 1.00 89.44 205 THR A CA 1
ATOM 1555 C C . THR A 1 205 ? -18.372 0.111 22.975 1.00 89.44 205 THR A C 1
ATOM 1557 O O . THR A 1 205 ? -18.817 0.053 24.120 1.00 89.44 205 THR A O 1
ATOM 1560 N N . ILE A 1 206 ? -17.073 0.324 22.727 1.00 86.25 206 ILE A N 1
ATOM 1561 C CA . ILE A 1 206 ? -16.077 0.578 23.783 1.00 86.25 206 ILE A CA 1
ATOM 1562 C C . ILE A 1 206 ? -16.368 1.893 24.501 1.00 86.25 206 ILE A C 1
ATOM 1564 O O . ILE A 1 206 ? -16.358 1.919 25.729 1.00 86.25 206 ILE A O 1
ATOM 1568 N N . ARG A 1 207 ? -16.633 2.968 23.746 1.00 87.25 207 ARG A N 1
ATOM 1569 C CA . ARG A 1 207 ? -16.960 4.284 24.305 1.00 87.25 207 ARG A CA 1
ATOM 1570 C C . ARG A 1 207 ? -18.165 4.185 25.243 1.00 87.25 207 ARG A C 1
ATOM 1572 O O . ARG A 1 207 ? -18.043 4.511 26.415 1.00 87.25 207 ARG A O 1
ATOM 1579 N N . GLU A 1 208 ? -19.277 3.639 24.756 1.00 87.75 208 GLU A N 1
ATOM 1580 C CA . GLU A 1 208 ? -20.517 3.484 25.525 1.00 87.75 208 GLU A CA 1
ATOM 1581 C C . GLU A 1 208 ? -20.329 2.652 26.797 1.00 87.75 208 GLU A C 1
ATOM 1583 O O . GLU A 1 208 ? -20.963 2.915 27.816 1.00 87.75 208 GLU A O 1
ATOM 1588 N N . GLU A 1 209 ? -19.492 1.611 26.754 1.00 86.75 209 GLU A N 1
ATOM 1589 C CA . GLU A 1 209 ? -19.231 0.795 27.939 1.00 86.75 209 GLU A CA 1
ATOM 1590 C C . GLU A 1 209 ? -18.415 1.551 28.988 1.00 86.75 209 GLU A C 1
ATOM 1592 O O . GLU A 1 209 ? -18.736 1.489 30.178 1.00 86.75 209 GLU A O 1
ATOM 1597 N N . ILE A 1 210 ? -17.399 2.293 28.545 1.00 79.69 210 ILE A N 1
ATOM 1598 C CA . ILE A 1 210 ? -16.600 3.152 29.413 1.00 79.69 210 ILE A CA 1
ATOM 1599 C C . ILE A 1 210 ? -17.496 4.216 30.063 1.00 79.69 210 ILE A C 1
ATOM 1601 O O . ILE A 1 210 ? -17.496 4.339 31.289 1.00 79.69 210 ILE A O 1
ATOM 1605 N N . GLU A 1 211 ? -18.318 4.917 29.278 1.00 83.44 211 GLU A N 1
ATOM 1606 C CA . GLU A 1 211 ? -19.265 5.935 29.763 1.00 83.44 211 GLU A CA 1
ATOM 1607 C C . GLU A 1 211 ? -20.262 5.345 30.769 1.00 83.44 211 GLU A C 1
ATOM 1609 O O . GLU A 1 211 ? -20.479 5.891 31.851 1.00 83.44 211 GLU A O 1
ATOM 1614 N N . ARG A 1 212 ? -20.822 4.166 30.469 1.00 83.56 212 ARG A N 1
ATOM 1615 C CA . ARG A 1 212 ? -21.761 3.459 31.350 1.00 83.56 212 ARG A CA 1
ATOM 1616 C C . ARG A 1 212 ? -21.150 3.090 32.703 1.00 83.56 212 ARG A C 1
ATOM 1618 O O . ARG A 1 212 ? -21.850 3.143 33.714 1.00 83.56 212 ARG A O 1
ATOM 1625 N N . ARG A 1 213 ? -19.898 2.626 32.723 1.00 77.88 213 ARG A N 1
ATOM 1626 C CA . ARG A 1 213 ? -19.224 2.126 33.936 1.00 77.88 213 ARG A CA 1
ATOM 1627 C C . ARG A 1 213 ? -18.669 3.250 34.803 1.00 77.88 213 ARG A C 1
ATOM 1629 O O . ARG A 1 213 ? -18.682 3.126 36.023 1.00 77.88 213 ARG A O 1
ATOM 1636 N N . THR A 1 214 ? -18.195 4.317 34.174 1.00 74.00 214 THR A N 1
ATOM 1637 C CA . THR A 1 214 ? -17.509 5.430 34.848 1.00 74.00 214 THR A CA 1
ATOM 1638 C C . THR A 1 214 ? -18.441 6.600 35.152 1.00 74.00 214 THR A C 1
ATOM 1640 O O . THR A 1 214 ? -18.191 7.357 36.083 1.00 74.00 214 THR A O 1
ATOM 1643 N N . GLY A 1 215 ? -19.542 6.730 34.403 1.00 76.62 215 GLY A N 1
ATOM 1644 C CA . GLY A 1 215 ? -20.456 7.868 34.479 1.00 76.62 215 GLY A CA 1
ATOM 1645 C C . GLY A 1 215 ? -19.952 9.124 33.760 1.00 76.62 215 GLY A C 1
ATOM 1646 O O . GLY A 1 215 ? -20.593 10.167 33.882 1.00 76.62 215 GLY A O 1
ATOM 1647 N N . TYR A 1 216 ? -18.833 9.042 33.031 1.00 74.00 216 TYR A N 1
ATOM 1648 C CA . TYR A 1 216 ? -18.210 10.173 32.341 1.00 74.00 216 TYR A CA 1
ATOM 1649 C C . TYR A 1 216 ? -18.406 10.097 30.838 1.00 74.00 216 TYR A C 1
ATOM 1651 O O . TYR A 1 216 ? -18.198 9.038 30.262 1.00 74.00 216 TYR A O 1
ATOM 1659 N N . ASP A 1 217 ? -18.744 11.228 30.218 1.00 80.56 217 ASP A N 1
ATOM 1660 C CA . ASP A 1 217 ? -18.765 11.385 28.764 1.00 80.56 217 ASP A CA 1
ATOM 1661 C C . ASP A 1 217 ? -17.325 11.480 28.232 1.00 80.56 217 ASP A C 1
ATOM 1663 O O . ASP A 1 217 ? -16.534 12.332 28.653 1.00 80.56 217 ASP A O 1
ATOM 1667 N N . VAL A 1 218 ? -16.964 10.569 27.328 1.00 76.19 218 VAL A N 1
ATOM 1668 C CA . VAL A 1 218 ? -15.603 10.475 26.786 1.00 76.19 218 VAL A CA 1
ATOM 1669 C C . VAL A 1 218 ? -15.322 11.594 25.774 1.00 76.19 218 VAL A C 1
ATOM 1671 O O . VAL A 1 218 ? -14.175 12.036 25.665 1.00 76.19 218 VAL A O 1
ATOM 1674 N N . GLU A 1 219 ? -16.326 12.066 25.029 1.00 75.88 219 GLU A N 1
ATOM 1675 C CA . GLU A 1 219 ? -16.164 13.102 23.998 1.00 75.88 219 GLU A CA 1
ATOM 1676 C C . GLU A 1 219 ? -15.987 14.489 24.605 1.00 75.88 219 GLU A C 1
ATOM 1678 O O . GLU A 1 219 ? -15.058 15.205 24.218 1.00 75.88 219 GLU A O 1
ATOM 1683 N N . ASP A 1 220 ? -16.808 14.826 25.601 1.00 72.31 220 ASP A N 1
ATOM 1684 C CA . ASP A 1 220 ? -16.674 16.075 26.356 1.00 72.31 220 ASP A CA 1
ATOM 1685 C C . ASP A 1 220 ? -15.285 16.181 26.992 1.00 72.31 220 ASP A C 1
ATOM 1687 O O . ASP A 1 220 ? -14.671 17.250 27.013 1.00 72.31 220 ASP A O 1
ATOM 1691 N N . TYR A 1 221 ? -14.744 15.053 27.456 1.00 69.12 221 TYR A N 1
ATOM 1692 C CA . TYR A 1 221 ? -13.412 15.007 28.035 1.00 69.12 221 TYR A CA 1
ATOM 1693 C C . TYR A 1 221 ? -12.298 15.195 26.997 1.00 69.12 221 TYR A C 1
ATOM 1695 O O . TYR A 1 221 ? -11.344 15.929 27.256 1.00 69.12 221 TYR A O 1
ATOM 1703 N N . LEU A 1 222 ? -12.370 14.546 25.827 1.00 71.12 222 LEU A N 1
ATOM 1704 C CA . LEU A 1 222 ? -11.327 14.674 24.794 1.00 71.12 222 LEU A CA 1
ATOM 1705 C C . LEU A 1 222 ? -11.171 16.122 24.296 1.00 71.12 222 LEU A C 1
ATOM 1707 O O . LEU A 1 222 ? -10.136 16.463 23.721 1.00 71.12 222 LEU A O 1
ATOM 1711 N N . ALA A 1 223 ? -12.179 16.965 24.531 1.00 71.69 223 ALA A N 1
ATOM 1712 C CA . ALA A 1 223 ? -12.158 18.393 24.252 1.00 71.69 223 ALA A CA 1
ATOM 1713 C C . ALA A 1 223 ? -11.489 19.252 25.352 1.00 71.69 223 ALA A C 1
ATOM 1715 O O . ALA A 1 223 ? -11.254 20.442 25.126 1.00 71.69 223 ALA A O 1
ATOM 1716 N N . LEU A 1 224 ? -11.173 18.695 26.529 1.00 66.56 224 LEU A N 1
ATOM 1717 C CA . LEU A 1 224 ? -10.571 19.426 27.649 1.00 66.56 224 LEU A CA 1
ATOM 1718 C C . LEU A 1 224 ? -9.042 19.498 27.543 1.00 66.56 224 LEU A C 1
ATOM 1720 O O . LEU A 1 224 ? -8.357 18.523 27.247 1.00 66.56 224 LEU A O 1
ATOM 1724 N N . SER A 1 225 ? -8.492 20.670 27.861 1.00 52.50 225 SER A N 1
ATOM 1725 C CA . SER A 1 225 ? -7.050 20.937 27.791 1.00 52.50 225 SER A CA 1
ATOM 1726 C C . SER A 1 225 ? -6.245 20.369 28.968 1.00 52.50 225 SER A C 1
ATOM 1728 O O . SER A 1 225 ? -5.028 20.233 28.844 1.00 52.50 225 SER A O 1
ATOM 1730 N N . THR A 1 226 ? -6.892 20.066 30.103 1.00 54.62 226 THR A N 1
ATOM 1731 C CA . THR A 1 226 ? -6.214 19.554 31.307 1.00 54.62 226 THR A CA 1
ATOM 1732 C C . THR A 1 226 ? -7.122 18.609 32.111 1.00 54.62 226 THR A C 1
ATOM 1734 O O . THR A 1 226 ? -8.087 19.072 32.719 1.00 54.62 226 THR A O 1
ATOM 1737 N N . PRO A 1 227 ? -6.830 17.303 32.123 1.00 57.84 227 PRO A N 1
ATOM 1738 C CA . PRO A 1 227 ? -7.505 16.310 32.966 1.00 57.84 227 PRO A CA 1
ATOM 1739 C C . PRO A 1 227 ? -7.062 16.290 34.433 1.00 57.84 227 PRO A C 1
ATOM 1741 O O . PRO A 1 227 ? -5.923 16.646 34.718 1.00 57.84 227 PRO A O 1
ATOM 1744 N N . GLU A 1 228 ? -7.895 15.772 35.348 1.00 56.34 228 GLU A N 1
ATOM 1745 C CA . GLU A 1 228 ? -7.506 15.488 36.743 1.00 56.34 228 GLU A CA 1
ATOM 1746 C C . GLU A 1 228 ? -8.062 14.132 37.250 1.00 56.34 228 GLU A C 1
ATOM 1748 O O . GLU A 1 228 ? -9.243 13.830 37.082 1.00 56.34 228 GLU A O 1
ATOM 1753 N N . GLY A 1 229 ? -7.228 13.333 37.936 1.00 60.22 229 GLY A N 1
ATOM 1754 C CA . GLY A 1 229 ? -7.648 12.177 38.754 1.00 60.22 229 GLY A CA 1
ATOM 1755 C C . GLY A 1 229 ? -8.047 10.907 37.983 1.00 60.22 229 GLY A C 1
ATOM 1756 O O . GLY A 1 229 ? -7.491 10.604 36.932 1.00 60.22 229 GLY A O 1
ATOM 1757 N N . GLU A 1 230 ? -9.024 10.152 38.508 1.00 60.12 230 GLU A N 1
ATOM 1758 C CA . GLU A 1 230 ? -9.568 8.908 37.911 1.00 60.12 230 GLU A CA 1
ATOM 1759 C C . GLU A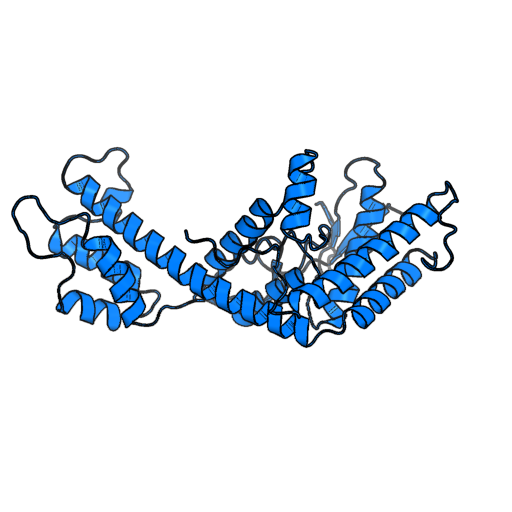 1 230 ? -10.053 9.087 36.457 1.00 60.12 230 GLU A C 1
ATOM 1761 O O . GLU A 1 230 ? -10.087 8.137 35.680 1.00 60.12 230 GLU A O 1
ATOM 1766 N N . TYR A 1 231 ? -10.368 10.319 36.060 1.00 59.97 231 TYR A N 1
ATOM 1767 C CA . TYR A 1 231 ? -10.823 10.695 34.724 1.00 59.97 231 TYR A CA 1
ATOM 1768 C C . TYR A 1 231 ? -9.712 10.601 33.665 1.00 59.97 231 TYR A C 1
ATOM 1770 O O . TYR A 1 231 ? -9.994 10.292 32.505 1.00 59.97 231 TYR A O 1
ATOM 1778 N N . GLU A 1 232 ? -8.448 10.814 34.052 1.00 64.38 232 GLU A N 1
ATOM 1779 C CA . GLU A 1 232 ? -7.304 10.675 33.144 1.00 64.38 232 GLU A CA 1
ATOM 1780 C C . GLU A 1 232 ? -7.116 9.224 32.700 1.00 64.38 232 GLU A C 1
ATOM 1782 O O . GLU A 1 232 ? -6.931 8.951 31.511 1.00 64.38 232 GLU A O 1
ATOM 1787 N N . ALA A 1 233 ? -7.285 8.283 33.632 1.00 64.94 233 ALA A N 1
ATOM 1788 C CA . ALA A 1 233 ? -7.216 6.853 33.356 1.00 64.94 233 ALA A CA 1
ATOM 1789 C C . ALA A 1 233 ? -8.308 6.394 32.372 1.00 64.94 233 ALA A C 1
ATOM 1791 O O . ALA A 1 233 ? -8.051 5.558 31.503 1.00 64.94 233 ALA A O 1
ATOM 1792 N N . VAL A 1 234 ? -9.509 6.975 32.454 1.00 64.56 234 VAL A N 1
ATOM 1793 C CA . VAL A 1 234 ? -10.663 6.628 31.608 1.00 64.56 234 VAL A CA 1
ATOM 1794 C C . VAL A 1 234 ? -10.427 6.989 30.140 1.00 64.56 234 VAL A C 1
ATOM 1796 O O . VAL A 1 234 ? -10.540 6.140 29.250 1.00 64.56 234 VAL A O 1
ATOM 1799 N N . ALA A 1 235 ? -10.049 8.235 29.867 1.00 66.62 235 ALA A N 1
ATOM 1800 C CA . ALA A 1 235 ? -9.802 8.673 28.499 1.00 66.62 235 ALA A CA 1
ATOM 1801 C C . ALA A 1 235 ? -8.519 8.085 27.914 1.00 66.62 235 ALA A C 1
ATOM 1803 O O . ALA A 1 235 ? -8.480 7.742 26.728 1.00 66.62 235 ALA A O 1
ATOM 1804 N N . PHE A 1 236 ? -7.486 7.915 28.743 1.00 73.12 236 PHE A N 1
ATOM 1805 C CA . PHE A 1 236 ? -6.275 7.212 28.344 1.00 73.12 236 PHE A CA 1
ATOM 1806 C C . PHE A 1 236 ? -6.596 5.779 27.898 1.00 73.12 236 PHE A C 1
ATOM 1808 O O . PHE A 1 236 ? -6.174 5.368 26.814 1.00 73.12 236 PHE A O 1
ATOM 1815 N N . SER A 1 237 ? -7.439 5.067 28.653 1.00 72.31 237 SER A N 1
ATOM 1816 C CA . SER A 1 237 ? -7.876 3.704 28.326 1.00 72.31 237 SER A CA 1
ATOM 1817 C C . SER A 1 237 ? -8.665 3.636 27.018 1.00 72.31 237 SER A C 1
ATOM 1819 O O . SER A 1 237 ? -8.389 2.774 26.181 1.00 72.31 237 SER A O 1
ATOM 1821 N N . TYR A 1 238 ? -9.589 4.575 26.775 1.00 80.19 238 TYR A N 1
ATOM 1822 C CA . TYR A 1 238 ? -10.306 4.664 25.497 1.00 80.19 238 TYR A CA 1
ATOM 1823 C C . TYR A 1 238 ? -9.356 4.915 24.315 1.00 80.19 238 TYR A C 1
ATOM 1825 O O . TYR A 1 238 ? -9.396 4.194 23.312 1.00 80.19 238 TYR A O 1
ATOM 1833 N N . VAL A 1 239 ? -8.461 5.905 24.427 1.00 79.81 239 VAL A N 1
ATOM 1834 C CA . VAL A 1 239 ? -7.490 6.242 23.372 1.00 79.81 239 VAL A CA 1
ATOM 1835 C C . VAL A 1 239 ? -6.553 5.065 23.101 1.00 79.81 239 VAL A C 1
ATOM 1837 O O . VAL A 1 239 ? -6.285 4.741 21.939 1.00 79.81 239 VAL A O 1
ATOM 1840 N N . ARG A 1 240 ? -6.083 4.388 24.153 1.00 80.75 240 ARG A N 1
ATOM 1841 C CA . ARG A 1 240 ? -5.219 3.208 24.055 1.00 80.75 240 ARG A CA 1
ATOM 1842 C C . ARG A 1 240 ? -5.939 2.037 23.393 1.00 80.75 240 ARG A C 1
ATOM 1844 O O . ARG A 1 240 ? -5.390 1.466 22.450 1.00 80.75 240 ARG A O 1
ATOM 1851 N N . ALA A 1 241 ? -7.162 1.718 23.817 1.00 81.12 241 ALA A N 1
ATOM 1852 C CA . ALA A 1 241 ? -7.995 0.670 23.227 1.00 81.12 241 ALA A CA 1
ATOM 1853 C C . ALA A 1 241 ? -8.271 0.934 21.737 1.00 81.12 241 ALA A C 1
ATOM 1855 O O . ALA A 1 241 ? -8.026 0.071 20.889 1.00 81.12 241 ALA A O 1
ATOM 1856 N N . LYS A 1 242 ? -8.669 2.166 21.391 1.00 83.81 242 LYS A N 1
ATOM 1857 C CA . LYS A 1 242 ? -8.849 2.611 20.001 1.00 83.81 242 LYS A CA 1
ATOM 1858 C C . LYS A 1 242 ? -7.561 2.451 19.190 1.00 83.81 242 LYS A C 1
ATOM 1860 O O . LYS A 1 242 ? -7.590 1.913 18.083 1.00 83.81 242 LYS A O 1
ATOM 1865 N N . LYS A 1 243 ? -6.415 2.880 19.730 1.00 84.19 243 LYS A N 1
ATOM 1866 C CA . LYS A 1 243 ? -5.108 2.767 19.064 1.00 84.19 243 LYS A CA 1
ATOM 1867 C C . LYS A 1 243 ? -4.697 1.308 18.851 1.00 84.19 243 LYS A C 1
ATOM 1869 O O . LYS A 1 243 ? -4.220 0.981 17.765 1.00 84.19 243 LYS A O 1
ATOM 1874 N N . LYS A 1 244 ? -4.901 0.433 19.842 1.00 86.31 244 LYS A N 1
ATOM 1875 C CA . LYS A 1 244 ? -4.624 -1.008 19.732 1.00 86.31 244 LYS A CA 1
ATOM 1876 C C . LYS A 1 244 ? -5.500 -1.671 18.664 1.00 86.31 244 LYS A C 1
ATOM 1878 O O . LYS A 1 244 ? -4.956 -2.387 17.828 1.00 86.31 244 LYS A O 1
ATOM 1883 N N . LEU A 1 245 ? -6.800 -1.361 18.602 1.00 85.94 245 LEU A N 1
ATOM 1884 C CA . LEU A 1 245 ? -7.674 -1.839 17.520 1.00 85.94 245 LEU A CA 1
ATOM 1885 C C . LEU A 1 245 ? -7.187 -1.395 16.140 1.00 85.94 245 LEU A C 1
ATOM 1887 O O . LEU A 1 245 ? -7.061 -2.221 15.240 1.00 85.94 245 LEU A O 1
ATOM 1891 N N . VAL A 1 246 ? -6.886 -0.105 15.968 1.00 86.06 246 VAL A N 1
ATOM 1892 C CA . VAL A 1 246 ? -6.387 0.427 14.689 1.00 86.06 246 VAL A CA 1
ATOM 1893 C C . VAL A 1 246 ? -5.082 -0.255 14.283 1.00 86.06 246 VAL A C 1
ATOM 1895 O O . VAL A 1 246 ? -4.936 -0.651 13.128 1.00 86.06 246 VAL A O 1
ATOM 1898 N N . ASN A 1 247 ? -4.145 -0.422 15.218 1.00 85.81 247 ASN A N 1
ATOM 1899 C CA . ASN A 1 247 ? -2.876 -1.087 14.941 1.00 85.81 247 ASN A CA 1
ATOM 1900 C C . ASN A 1 247 ? -3.077 -2.559 14.564 1.00 85.81 247 ASN A C 1
ATOM 1902 O O . ASN A 1 247 ? -2.476 -3.005 13.592 1.00 85.81 247 ASN A O 1
ATOM 1906 N N . ARG A 1 248 ? -3.958 -3.290 15.259 1.00 89.56 248 ARG A N 1
ATOM 1907 C CA . ARG A 1 248 ? -4.226 -4.698 14.945 1.00 89.56 248 ARG A CA 1
ATOM 1908 C C . ARG A 1 248 ? -4.894 -4.867 13.582 1.00 89.56 248 ARG A C 1
ATOM 1910 O O . ARG A 1 248 ? -4.464 -5.713 12.809 1.00 89.56 248 ARG A O 1
ATOM 1917 N N . ARG A 1 249 ? -5.871 -4.019 13.245 1.00 91.12 249 ARG A N 1
ATOM 1918 C CA . ARG A 1 249 ? -6.465 -3.985 11.898 1.00 91.12 249 ARG A CA 1
ATOM 1919 C C . ARG A 1 249 ? -5.408 -3.696 10.837 1.00 91.12 249 ARG A C 1
ATOM 1921 O O . ARG A 1 249 ? -5.333 -4.397 9.836 1.00 91.12 249 ARG A O 1
ATOM 1928 N N . ALA A 1 250 ? -4.551 -2.702 11.075 1.00 89.94 250 ALA A N 1
ATOM 1929 C CA . ALA A 1 250 ? -3.455 -2.379 10.166 1.00 89.94 250 ALA A CA 1
ATOM 1930 C C . ALA A 1 250 ? -2.452 -3.536 10.023 1.00 89.94 250 ALA A C 1
ATOM 1932 O O . ALA A 1 250 ? -1.904 -3.709 8.941 1.00 89.94 250 ALA A O 1
ATOM 1933 N N . ALA A 1 251 ? -2.230 -4.338 11.067 1.00 88.00 251 ALA A N 1
ATOM 1934 C CA . ALA A 1 251 ? -1.419 -5.553 10.994 1.00 88.00 251 ALA A CA 1
ATOM 1935 C C . ALA A 1 251 ? -2.059 -6.609 10.084 1.00 88.00 251 ALA A C 1
ATOM 1937 O O . ALA A 1 251 ? -1.391 -7.152 9.210 1.00 88.00 251 ALA A O 1
ATOM 1938 N N . THR A 1 252 ? -3.370 -6.836 10.215 1.00 90.25 252 THR A N 1
ATOM 1939 C CA . THR A 1 252 ? -4.122 -7.710 9.303 1.00 90.25 252 THR A CA 1
ATOM 1940 C C . THR A 1 252 ? -4.043 -7.215 7.858 1.00 90.25 252 THR A C 1
ATOM 1942 O O . THR A 1 252 ? -3.830 -8.012 6.949 1.00 90.25 252 THR A O 1
ATOM 1945 N N . VAL A 1 253 ? -4.173 -5.903 7.628 1.00 92.19 253 VAL A N 1
ATOM 1946 C CA . VAL A 1 253 ? -3.997 -5.312 6.292 1.00 92.19 253 VAL A CA 1
ATOM 1947 C C . VAL A 1 253 ? -2.579 -5.519 5.767 1.00 92.19 253 VAL A C 1
ATOM 1949 O O . VAL A 1 253 ? -2.433 -5.868 4.601 1.00 92.19 253 VAL A O 1
ATOM 1952 N N . ARG A 1 254 ? -1.541 -5.328 6.593 1.00 90.75 254 ARG A N 1
ATOM 1953 C CA . ARG A 1 254 ? -0.147 -5.572 6.187 1.00 90.75 254 ARG A CA 1
ATOM 1954 C C . ARG A 1 254 ? 0.055 -7.006 5.723 1.00 90.75 254 ARG A C 1
ATOM 1956 O O . ARG A 1 254 ? 0.690 -7.201 4.698 1.00 90.75 254 ARG A O 1
ATOM 1963 N N . GLU A 1 255 ? -0.518 -7.980 6.424 1.00 90.56 255 GLU A N 1
ATOM 1964 C CA . GLU A 1 255 ? -0.425 -9.388 6.026 1.00 90.56 255 GLU A CA 1
ATOM 1965 C C . GLU A 1 255 ? -1.158 -9.661 4.705 1.00 90.56 255 GLU A C 1
ATOM 1967 O O . GLU A 1 255 ? -0.633 -10.336 3.823 1.00 90.56 255 GLU A O 1
ATOM 1972 N N . LYS A 1 256 ? -2.344 -9.070 4.506 1.00 92.50 256 LYS A N 1
ATOM 1973 C CA . LYS A 1 256 ? -3.028 -9.137 3.205 1.00 92.50 256 LYS A CA 1
ATOM 1974 C C . LYS A 1 256 ? -2.199 -8.490 2.095 1.00 92.50 256 LYS A C 1
ATOM 1976 O O . LYS A 1 256 ? -2.093 -9.049 1.012 1.00 92.50 256 LYS A O 1
ATOM 1981 N N . LEU A 1 257 ? -1.623 -7.316 2.353 1.00 91.62 257 LEU A N 1
ATOM 1982 C CA . LEU A 1 257 ? -0.786 -6.594 1.397 1.00 91.62 257 LEU A CA 1
ATOM 1983 C C . LEU A 1 257 ? 0.466 -7.404 1.050 1.00 91.62 257 LEU A C 1
ATOM 1985 O O . LEU A 1 257 ? 0.803 -7.506 -0.123 1.00 91.62 257 LEU A O 1
ATOM 1989 N N . ARG A 1 258 ? 1.102 -8.025 2.047 1.00 90.75 258 ARG A N 1
ATOM 1990 C CA . ARG A 1 258 ? 2.208 -8.964 1.863 1.00 90.75 258 ARG A CA 1
ATOM 1991 C C . ARG A 1 258 ? 1.816 -10.108 0.935 1.00 90.75 258 ARG A C 1
ATOM 1993 O O . ARG A 1 258 ? 2.497 -10.336 -0.055 1.00 90.75 258 ARG A O 1
ATOM 2000 N N . SER A 1 259 ? 0.701 -10.777 1.226 1.00 92.06 259 SER A N 1
ATOM 2001 C CA . SER A 1 259 ? 0.213 -11.894 0.414 1.00 92.06 259 SER A CA 1
ATOM 2002 C C . SER A 1 259 ? -0.088 -11.477 -1.031 1.00 92.06 259 SER A C 1
ATOM 2004 O O . SER A 1 259 ? 0.236 -12.217 -1.959 1.00 92.06 259 SER A O 1
ATOM 2006 N N . GLU A 1 260 ? -0.656 -10.286 -1.246 1.00 94.25 260 GLU A N 1
ATOM 2007 C CA . GLU A 1 260 ? -0.881 -9.738 -2.592 1.00 94.25 260 GLU A CA 1
ATOM 2008 C C . GLU A 1 260 ? 0.452 -9.445 -3.303 1.00 94.25 260 GLU A C 1
ATOM 2010 O O . GLU A 1 260 ? 0.596 -9.784 -4.474 1.00 94.25 260 GLU A O 1
ATOM 2015 N N . VAL A 1 261 ? 1.445 -8.873 -2.607 1.00 92.12 261 VAL A N 1
ATOM 2016 C CA . VAL A 1 261 ? 2.793 -8.627 -3.157 1.00 92.12 261 VAL A CA 1
ATOM 2017 C C . VAL A 1 261 ? 3.463 -9.934 -3.577 1.00 92.12 261 VAL A C 1
ATOM 2019 O O . VAL A 1 261 ? 3.923 -10.031 -4.711 1.00 92.12 261 VAL A O 1
ATOM 2022 N N . GLU A 1 262 ? 3.482 -10.939 -2.700 1.00 91.56 262 GLU A N 1
ATOM 2023 C CA . GLU A 1 262 ? 4.076 -12.256 -2.973 1.00 91.56 262 GLU A CA 1
ATOM 2024 C C . GLU A 1 262 ? 3.370 -12.948 -4.152 1.00 91.56 262 GLU A C 1
ATOM 2026 O O . GLU A 1 262 ? 4.027 -13.489 -5.040 1.00 91.56 262 GLU A O 1
ATOM 2031 N N . THR A 1 263 ? 2.035 -12.871 -4.213 1.00 94.06 263 THR A N 1
ATOM 2032 C CA . THR A 1 263 ? 1.246 -13.445 -5.317 1.00 94.06 263 THR A CA 1
ATOM 2033 C C . THR A 1 263 ? 1.565 -12.758 -6.643 1.00 94.06 263 THR A C 1
ATOM 2035 O O . THR A 1 263 ? 1.894 -13.427 -7.620 1.00 94.06 263 THR A O 1
ATOM 2038 N N . ILE A 1 264 ? 1.518 -11.423 -6.679 1.00 95.00 264 ILE A N 1
ATOM 2039 C CA . ILE A 1 264 ? 1.814 -10.650 -7.891 1.00 95.00 264 ILE A CA 1
ATOM 2040 C C . ILE A 1 264 ? 3.255 -10.905 -8.342 1.00 95.00 264 ILE A C 1
ATOM 2042 O O . ILE A 1 264 ? 3.486 -11.112 -9.531 1.00 95.00 264 ILE A O 1
ATOM 2046 N N . ALA A 1 265 ? 4.220 -10.912 -7.420 1.00 92.75 265 ALA A N 1
ATOM 2047 C CA . ALA A 1 265 ? 5.618 -11.176 -7.740 1.00 92.75 265 ALA A CA 1
ATOM 2048 C C . ALA A 1 265 ? 5.807 -12.580 -8.337 1.00 92.75 265 ALA A C 1
ATOM 2050 O O . ALA A 1 265 ? 6.454 -12.711 -9.372 1.00 92.75 265 ALA A O 1
ATOM 2051 N N . ALA A 1 266 ? 5.187 -13.609 -7.749 1.00 93.81 266 ALA A N 1
ATOM 2052 C CA . ALA A 1 266 ? 5.260 -14.985 -8.245 1.00 93.81 266 ALA A CA 1
ATOM 2053 C C . ALA A 1 266 ? 4.622 -15.172 -9.635 1.00 93.81 266 ALA A C 1
ATOM 2055 O O . ALA A 1 266 ? 5.058 -16.025 -10.410 1.00 93.81 266 ALA A O 1
ATOM 2056 N N . GLU A 1 267 ? 3.596 -14.385 -9.962 1.00 95.56 267 GLU A N 1
ATOM 2057 C CA . GLU A 1 267 ? 2.932 -14.395 -11.273 1.00 95.56 267 GLU A CA 1
ATOM 2058 C C . GLU A 1 267 ? 3.647 -13.527 -12.325 1.00 95.56 267 GLU A C 1
ATOM 2060 O O . GLU A 1 267 ? 3.337 -13.616 -13.517 1.00 95.56 267 GLU A O 1
ATOM 2065 N N . THR A 1 268 ? 4.609 -12.697 -11.913 1.00 95.75 268 THR A N 1
ATOM 2066 C CA . THR A 1 268 ? 5.288 -11.733 -12.785 1.00 95.75 268 THR A CA 1
ATOM 2067 C C . THR A 1 268 ? 6.607 -12.288 -13.328 1.00 95.75 268 THR A C 1
ATOM 2069 O O . THR A 1 268 ? 7.500 -12.678 -12.583 1.00 95.75 268 THR A O 1
ATOM 2072 N N . ASP A 1 269 ? 6.789 -12.238 -14.651 1.00 95.56 269 ASP A N 1
ATOM 2073 C CA . ASP A 1 269 ? 8.098 -12.455 -15.281 1.00 95.56 269 ASP A CA 1
ATOM 2074 C C . ASP A 1 269 ? 8.926 -11.158 -15.207 1.00 95.56 269 ASP A C 1
ATOM 2076 O O . ASP A 1 269 ? 8.756 -10.243 -16.021 1.00 95.56 269 ASP A O 1
ATOM 2080 N N . GLY A 1 270 ? 9.830 -11.080 -14.225 1.00 93.31 270 GLY A N 1
ATOM 2081 C CA . GLY A 1 270 ? 10.697 -9.917 -14.011 1.00 93.31 270 GLY A CA 1
ATOM 2082 C C . GLY A 1 270 ? 11.556 -9.554 -15.228 1.00 93.31 270 GLY A C 1
ATOM 2083 O O . GLY A 1 270 ? 11.768 -8.370 -15.499 1.00 93.31 270 GLY A O 1
ATOM 2084 N N . GLU A 1 271 ? 11.992 -10.536 -16.026 1.00 95.44 271 GLU A N 1
ATOM 2085 C CA . GLU A 1 271 ? 12.758 -10.269 -17.248 1.00 95.44 271 GLU A CA 1
ATOM 2086 C C . GLU A 1 271 ? 11.855 -9.706 -18.351 1.00 95.44 271 GLU A C 1
ATOM 2088 O O . GLU A 1 271 ? 12.259 -8.811 -19.097 1.00 95.44 271 GLU A O 1
ATOM 2093 N N . ALA A 1 272 ? 10.610 -10.179 -18.461 1.00 94.94 272 ALA A N 1
ATOM 2094 C CA . ALA A 1 272 ? 9.641 -9.573 -19.372 1.00 94.94 272 ALA A CA 1
ATOM 2095 C C . ALA A 1 272 ? 9.372 -8.105 -19.024 1.00 94.94 272 ALA A C 1
ATOM 2097 O O . ALA A 1 272 ? 9.400 -7.267 -19.931 1.00 94.94 272 ALA A O 1
ATOM 2098 N N . VAL A 1 273 ? 9.193 -7.784 -17.739 1.00 92.19 273 VAL A N 1
ATOM 2099 C CA . VAL A 1 273 ? 9.015 -6.401 -17.270 1.00 92.19 273 VAL A CA 1
ATOM 2100 C C . VAL A 1 273 ? 10.250 -5.557 -17.595 1.00 92.19 273 VAL A C 1
ATOM 2102 O O . VAL A 1 273 ? 10.128 -4.507 -18.231 1.00 92.19 273 VAL A O 1
ATOM 2105 N N . ALA A 1 274 ? 11.452 -6.042 -17.273 1.00 91.62 274 ALA A N 1
ATOM 2106 C CA . ALA A 1 274 ? 12.700 -5.347 -17.581 1.00 91.62 274 ALA A CA 1
ATOM 2107 C C . ALA A 1 274 ? 12.872 -5.087 -19.089 1.00 91.62 274 ALA A C 1
ATOM 2109 O O . ALA A 1 274 ? 13.275 -3.994 -19.495 1.00 91.62 274 ALA A O 1
ATOM 2110 N N . ARG A 1 275 ? 12.516 -6.051 -19.952 1.00 92.06 275 ARG A N 1
ATOM 2111 C CA . ARG A 1 275 ? 12.518 -5.861 -21.415 1.00 92.06 275 ARG A CA 1
ATOM 2112 C C . ARG A 1 275 ? 11.549 -4.768 -21.862 1.00 92.06 275 ARG A C 1
ATOM 2114 O O . ARG A 1 275 ? 11.919 -3.963 -22.718 1.00 92.06 275 ARG A O 1
ATOM 2121 N N . VAL A 1 276 ? 10.336 -4.726 -21.309 1.00 91.56 276 VAL A N 1
ATOM 2122 C CA . VAL A 1 276 ? 9.339 -3.691 -21.630 1.00 91.56 276 VAL A CA 1
ATOM 2123 C C . VAL A 1 276 ? 9.835 -2.310 -21.197 1.00 91.56 276 VAL A C 1
ATOM 2125 O O . VAL A 1 276 ? 9.785 -1.379 -22.000 1.00 91.56 276 VAL A O 1
ATOM 2128 N N . MET A 1 277 ? 10.417 -2.190 -20.001 1.00 88.25 277 MET A N 1
ATOM 2129 C CA . MET A 1 277 ? 11.022 -0.940 -19.522 1.00 88.25 277 MET A CA 1
ATOM 2130 C C . MET A 1 277 ? 12.146 -0.453 -20.441 1.00 88.25 277 MET A C 1
ATOM 2132 O O . MET A 1 277 ? 12.124 0.692 -20.894 1.00 88.25 277 MET A O 1
ATOM 2136 N N . ARG A 1 278 ? 13.109 -1.330 -20.770 1.00 87.00 278 ARG A N 1
ATOM 2137 C CA . ARG A 1 278 ? 14.229 -1.003 -21.673 1.00 87.00 278 ARG A CA 1
ATOM 2138 C C . ARG A 1 278 ? 13.720 -0.581 -23.052 1.00 87.00 278 ARG A C 1
ATOM 2140 O O . ARG A 1 278 ? 14.227 0.382 -23.624 1.00 87.00 278 ARG A O 1
ATOM 2147 N N . ARG A 1 279 ? 12.693 -1.261 -23.576 1.00 89.00 279 ARG A N 1
ATOM 2148 C CA . ARG A 1 279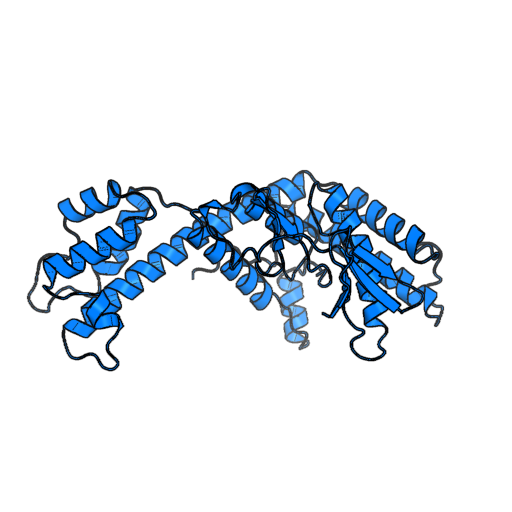 ? 12.055 -0.912 -24.852 1.00 89.00 279 ARG A CA 1
ATOM 2149 C C . ARG A 1 279 ? 11.398 0.469 -24.800 1.00 89.00 279 ARG A C 1
ATOM 2151 O O . ARG A 1 279 ? 11.669 1.276 -25.683 1.00 89.00 279 ARG A O 1
ATOM 2158 N N . ALA A 1 280 ? 10.585 0.748 -23.781 1.00 84.06 280 ALA A N 1
ATOM 2159 C CA . ALA A 1 280 ? 9.906 2.035 -23.620 1.00 84.06 280 ALA A CA 1
ATOM 2160 C C . ALA A 1 280 ? 10.912 3.190 -23.485 1.00 84.06 280 ALA A C 1
ATOM 2162 O O . ALA A 1 280 ? 10.777 4.229 -24.135 1.00 84.06 280 ALA A O 1
ATOM 2163 N N . ALA A 1 281 ? 11.983 2.980 -22.715 1.00 79.25 281 ALA A N 1
ATOM 2164 C CA . ALA A 1 281 ? 13.078 3.933 -22.610 1.00 79.25 281 ALA A CA 1
ATOM 2165 C C . ALA A 1 281 ? 13.801 4.143 -23.950 1.00 79.25 281 ALA A C 1
ATOM 2167 O O . ALA A 1 281 ? 14.029 5.287 -24.335 1.00 79.25 281 ALA A O 1
ATOM 2168 N N . ARG A 1 282 ? 14.115 3.076 -24.701 1.00 78.38 282 ARG A N 1
ATOM 2169 C CA . ARG A 1 282 ? 14.763 3.171 -26.023 1.00 78.38 282 ARG A CA 1
ATOM 2170 C C . ARG A 1 282 ? 13.906 3.934 -27.026 1.00 78.38 282 ARG A C 1
ATOM 2172 O O . ARG A 1 282 ? 14.410 4.845 -27.678 1.00 78.38 282 ARG A O 1
ATOM 2179 N N . GLU A 1 283 ? 12.628 3.574 -27.148 1.00 81.00 283 GLU A N 1
ATOM 2180 C CA . GLU A 1 283 ? 11.674 4.260 -28.031 1.00 81.00 283 GLU A CA 1
ATOM 2181 C C . GLU A 1 283 ? 11.602 5.760 -27.702 1.00 81.00 283 GLU A C 1
ATOM 2183 O O . GLU A 1 283 ? 11.429 6.586 -28.599 1.00 81.00 283 GLU A O 1
ATOM 2188 N N . ARG A 1 284 ? 11.811 6.127 -26.430 1.00 71.12 284 ARG A N 1
ATOM 2189 C CA . ARG A 1 284 ? 11.749 7.511 -25.964 1.00 71.12 284 ARG A CA 1
ATOM 2190 C C . ARG A 1 284 ? 13.057 8.294 -26.078 1.00 71.12 284 ARG A C 1
ATOM 2192 O O . ARG A 1 284 ? 13.018 9.487 -26.389 1.00 71.12 284 ARG A O 1
ATOM 2199 N N . VAL A 1 285 ? 14.184 7.681 -25.739 1.00 63.22 285 VAL A N 1
ATOM 2200 C CA . VAL A 1 285 ? 15.497 8.334 -25.606 1.00 63.22 285 VAL A CA 1
ATOM 2201 C C . VAL A 1 285 ? 16.304 8.235 -26.903 1.00 63.22 285 VAL A C 1
ATOM 2203 O O . VAL A 1 285 ? 17.172 9.071 -27.145 1.00 63.22 285 VAL A O 1
ATOM 2206 N N . GLY A 1 286 ? 15.999 7.253 -27.757 1.00 65.06 286 GLY A N 1
ATOM 2207 C CA . GLY A 1 286 ? 16.720 7.004 -29.006 1.00 65.06 286 GLY A CA 1
ATOM 2208 C C . GLY A 1 286 ? 18.097 6.367 -28.811 1.00 65.06 286 GLY A C 1
ATOM 2209 O O . GLY A 1 286 ? 18.871 6.315 -29.761 1.00 65.06 286 GLY A O 1
ATOM 2210 N N . ILE A 1 287 ? 18.401 5.892 -27.601 1.00 60.25 287 ILE A N 1
ATOM 2211 C CA . ILE A 1 287 ? 19.653 5.217 -27.250 1.00 60.25 287 ILE A CA 1
ATOM 2212 C C . ILE A 1 287 ? 19.298 3.792 -26.843 1.00 60.25 287 ILE A C 1
ATOM 2214 O O . ILE A 1 287 ? 18.392 3.592 -26.031 1.00 60.25 287 ILE A O 1
ATOM 2218 N N . ASP A 1 288 ? 19.971 2.810 -27.438 1.00 66.62 288 ASP A N 1
ATOM 2219 C CA . ASP A 1 288 ? 19.877 1.423 -26.997 1.00 66.62 288 ASP A CA 1
ATOM 2220 C C . ASP A 1 288 ? 20.819 1.225 -25.798 1.00 66.62 288 ASP A C 1
ATOM 2222 O O . ASP A 1 288 ? 22.030 1.395 -25.953 1.00 66.62 288 A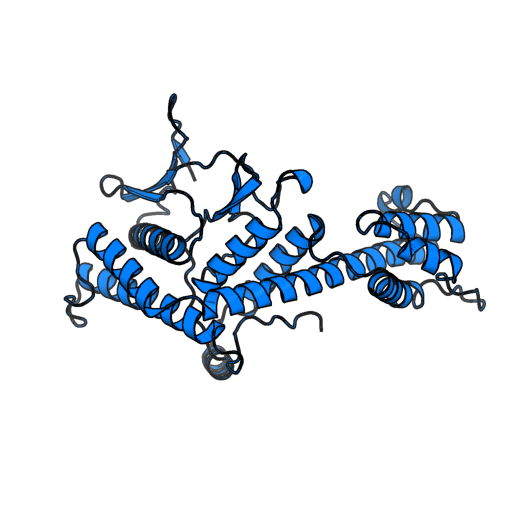SP A O 1
ATOM 2226 N N . PRO A 1 289 ? 20.306 0.865 -24.605 1.00 57.97 289 PRO A N 1
ATOM 2227 C CA . PRO A 1 289 ? 21.151 0.597 -23.449 1.00 57.97 289 PRO A CA 1
ATOM 2228 C C . PRO A 1 289 ? 22.194 -0.502 -23.681 1.00 57.97 289 PRO A C 1
ATOM 2230 O O . PRO A 1 289 ? 23.216 -0.513 -23.004 1.00 57.97 289 PRO A O 1
ATOM 2233 N N . ALA A 1 290 ? 21.951 -1.414 -24.629 1.00 62.97 290 ALA A N 1
ATOM 2234 C CA . ALA A 1 290 ? 22.892 -2.471 -24.997 1.00 62.97 290 ALA A CA 1
ATOM 2235 C C . ALA A 1 290 ? 24.023 -1.998 -25.934 1.00 62.97 290 ALA A C 1
ATOM 2237 O O . ALA A 1 290 ? 24.977 -2.742 -26.151 1.00 62.97 290 ALA A O 1
ATOM 2238 N N . GLU A 1 291 ? 23.913 -0.793 -26.504 1.00 60.12 291 GLU A N 1
ATOM 2239 C CA . GLU A 1 291 ? 24.870 -0.221 -27.465 1.00 60.12 291 GLU A CA 1
ATOM 2240 C C . GLU A 1 291 ? 25.687 0.943 -26.873 1.00 60.12 291 GLU A C 1
ATOM 2242 O O . GLU A 1 291 ? 26.563 1.479 -27.551 1.00 60.12 291 GLU A O 1
ATOM 2247 N N . ALA A 1 292 ? 25.415 1.337 -25.625 1.00 62.31 292 ALA A N 1
ATOM 2248 C CA . ALA A 1 292 ? 26.191 2.349 -24.917 1.00 62.31 292 ALA A CA 1
ATOM 2249 C C . ALA A 1 292 ? 27.561 1.792 -24.500 1.00 62.31 292 ALA A C 1
ATOM 2251 O O . ALA A 1 292 ? 27.646 0.768 -23.820 1.00 62.31 292 ALA A O 1
ATOM 2252 N N . ASP A 1 293 ? 28.633 2.465 -24.916 1.00 60.19 293 ASP A N 1
ATOM 2253 C CA . ASP A 1 293 ? 29.999 2.132 -24.512 1.00 60.19 293 ASP A CA 1
ATOM 2254 C C . ASP A 1 293 ? 30.213 2.592 -23.068 1.00 60.19 293 ASP A C 1
ATOM 2256 O O . ASP A 1 293 ? 30.332 3.784 -22.826 1.00 60.19 293 ASP A O 1
ATOM 2260 N N . ALA A 1 294 ? 30.246 1.663 -22.108 1.00 57.59 294 ALA A N 1
ATOM 2261 C CA . ALA A 1 294 ? 30.309 1.964 -20.674 1.00 57.59 294 ALA A CA 1
ATOM 2262 C C . ALA A 1 294 ? 31.521 2.822 -20.246 1.00 57.59 294 ALA A C 1
ATOM 2264 O O . ALA A 1 294 ? 31.487 3.403 -19.161 1.00 57.59 294 ALA A O 1
ATOM 2265 N N . ASP A 1 295 ? 32.565 2.907 -21.079 1.00 56.03 295 ASP A N 1
ATOM 2266 C CA . ASP A 1 295 ? 33.771 3.708 -20.836 1.00 56.03 295 ASP A CA 1
ATOM 2267 C C . ASP A 1 295 ? 33.719 5.104 -21.499 1.00 56.03 295 ASP A C 1
ATOM 2269 O O . ASP A 1 295 ? 34.655 5.900 -21.362 1.00 56.03 295 ASP A O 1
ATOM 2273 N N . ALA A 1 296 ? 32.646 5.422 -22.232 1.00 59.47 296 ALA A N 1
ATOM 2274 C CA . ALA A 1 296 ? 32.460 6.719 -22.863 1.00 59.47 296 ALA A CA 1
ATOM 2275 C C . ALA A 1 296 ? 31.929 7.749 -21.854 1.00 59.47 296 ALA A C 1
ATOM 2277 O O . ALA A 1 296 ? 30.840 7.620 -21.299 1.00 59.47 296 ALA A O 1
ATOM 2278 N N . ASP A 1 297 ? 32.704 8.814 -21.657 1.00 58.94 297 ASP A N 1
ATOM 2279 C CA . ASP A 1 297 ? 32.379 9.956 -20.793 1.00 58.94 297 ASP A CA 1
ATOM 2280 C C . ASP A 1 297 ? 31.383 10.900 -21.515 1.00 58.94 297 ASP A C 1
ATOM 2282 O O . ASP A 1 297 ? 31.659 12.080 -21.759 1.00 58.94 297 ASP A O 1
ATOM 2286 N N . ASP A 1 298 ? 30.253 10.346 -21.980 1.00 67.69 298 ASP A N 1
ATOM 2287 C CA . ASP A 1 298 ? 29.216 11.064 -22.721 1.00 67.69 298 ASP A CA 1
ATOM 2288 C C . ASP A 1 298 ? 27.805 10.893 -22.104 1.00 67.69 298 ASP A C 1
ATOM 2290 O O . ASP A 1 298 ? 27.443 9.805 -21.649 1.00 67.69 298 ASP A O 1
ATOM 2294 N N . PRO A 1 299 ? 26.952 11.941 -22.125 1.00 58.25 299 PRO A N 1
ATOM 2295 C CA . PRO A 1 299 ? 25.630 11.911 -21.482 1.00 58.25 299 PRO A CA 1
ATOM 2296 C C . PRO A 1 299 ? 24.653 10.850 -22.016 1.00 58.25 299 PRO A C 1
ATOM 2298 O O . PRO A 1 299 ? 23.639 10.560 -21.377 1.00 58.25 299 PRO A O 1
ATOM 2301 N N . GLY A 1 300 ? 24.883 10.317 -23.221 1.00 62.31 300 GLY A N 1
ATOM 2302 C CA . GLY A 1 300 ? 24.066 9.247 -23.784 1.00 62.31 300 GLY A CA 1
ATOM 2303 C C . GLY A 1 300 ? 24.326 7.905 -23.102 1.00 62.31 300 GLY A C 1
ATOM 2304 O O . GLY A 1 300 ? 23.381 7.170 -22.806 1.00 62.31 300 GLY A O 1
ATOM 2305 N N . THR A 1 301 ? 25.592 7.641 -22.785 1.00 66.88 301 THR A N 1
ATOM 2306 C CA . THR A 1 301 ? 26.057 6.451 -22.067 1.00 66.88 301 THR A CA 1
ATOM 2307 C C . THR A 1 301 ? 25.585 6.429 -20.611 1.00 66.88 301 THR A C 1
ATOM 2309 O O . THR A 1 301 ? 25.126 5.391 -20.120 1.00 66.88 301 THR A O 1
ATOM 2312 N N . GLU A 1 302 ? 25.593 7.576 -19.928 1.00 67.38 302 GLU A N 1
ATOM 2313 C CA . GLU A 1 302 ? 25.074 7.703 -18.556 1.00 67.38 302 GLU A CA 1
ATOM 2314 C C . GLU A 1 302 ? 23.576 7.353 -18.475 1.00 67.38 302 GLU A C 1
ATOM 2316 O O . GLU A 1 302 ? 23.151 6.569 -17.621 1.00 67.38 302 GLU A O 1
ATOM 2321 N N . LEU A 1 303 ? 22.769 7.868 -19.411 1.00 69.19 303 LEU A N 1
ATOM 2322 C CA . LEU A 1 303 ? 21.324 7.620 -19.455 1.00 69.19 303 LEU A CA 1
ATOM 2323 C C . LEU A 1 303 ? 20.988 6.166 -19.823 1.00 69.19 303 LEU A C 1
ATOM 2325 O O . LEU A 1 303 ? 20.074 5.576 -19.245 1.00 69.19 303 LEU A O 1
ATOM 2329 N N . ALA A 1 304 ? 21.735 5.568 -20.751 1.00 72.00 304 ALA A N 1
ATOM 2330 C CA . ALA A 1 304 ? 21.637 4.146 -21.072 1.00 72.00 304 ALA A CA 1
ATOM 2331 C C . ALA A 1 304 ? 21.944 3.255 -19.857 1.00 72.00 304 ALA A C 1
ATOM 2333 O O . ALA A 1 304 ? 21.170 2.348 -19.539 1.00 72.00 304 ALA A O 1
ATOM 2334 N N . THR A 1 305 ? 23.028 3.558 -19.140 1.00 74.00 305 THR A N 1
ATOM 2335 C CA . THR A 1 305 ? 23.426 2.852 -17.914 1.00 74.00 305 THR A CA 1
ATOM 2336 C C . THR A 1 305 ? 22.358 2.983 -16.828 1.00 74.00 305 THR A C 1
ATOM 2338 O O . THR A 1 305 ? 22.009 1.999 -16.172 1.00 74.00 305 THR A O 1
ATOM 2341 N N . HIS A 1 306 ? 21.777 4.175 -16.671 1.00 77.12 306 HIS A N 1
ATOM 2342 C CA . HIS A 1 306 ? 20.670 4.417 -15.746 1.00 77.12 306 HIS A CA 1
ATOM 2343 C C . HIS A 1 306 ? 19.438 3.568 -16.080 1.00 77.12 306 HIS A C 1
ATOM 2345 O O . HIS A 1 306 ? 18.924 2.870 -15.207 1.00 77.12 306 HIS A O 1
ATOM 2351 N N . VAL A 1 307 ? 18.992 3.564 -17.342 1.00 78.31 307 VAL A N 1
ATOM 2352 C CA . VAL A 1 307 ? 17.861 2.739 -17.812 1.00 78.31 307 VAL A CA 1
ATOM 2353 C C . VAL A 1 307 ? 18.112 1.257 -17.546 1.00 78.31 307 VAL A C 1
ATOM 2355 O O . VAL A 1 307 ? 17.248 0.575 -16.990 1.00 78.31 307 VAL A O 1
ATOM 2358 N N . ALA A 1 308 ? 19.297 0.758 -17.912 1.00 81.75 308 ALA A N 1
ATOM 2359 C CA . ALA A 1 308 ? 19.673 -0.633 -17.691 1.00 81.75 308 ALA A CA 1
ATOM 2360 C C . ALA A 1 308 ? 19.619 -0.990 -16.200 1.00 81.75 308 ALA A C 1
ATOM 2362 O O . ALA A 1 308 ? 19.007 -1.993 -15.834 1.00 81.75 308 ALA A O 1
ATOM 2363 N N . ARG A 1 309 ? 20.168 -0.124 -15.340 1.00 82.44 309 ARG A N 1
ATOM 2364 C CA . ARG A 1 309 ? 20.147 -0.297 -13.885 1.00 82.44 309 ARG A CA 1
ATOM 2365 C C . ARG A 1 309 ? 18.730 -0.299 -13.315 1.00 82.44 309 ARG A C 1
ATOM 2367 O O . ARG A 1 309 ? 18.437 -1.126 -12.463 1.00 82.44 309 ARG A O 1
ATOM 2374 N N . ARG A 1 310 ? 17.836 0.594 -13.753 1.00 84.56 310 ARG A N 1
ATOM 2375 C CA . ARG A 1 310 ? 16.445 0.632 -13.256 1.00 84.56 310 ARG A CA 1
ATOM 2376 C C . ARG A 1 310 ? 15.651 -0.607 -13.659 1.00 84.56 310 ARG A C 1
ATOM 2378 O O . ARG A 1 310 ? 14.950 -1.163 -12.824 1.00 84.56 310 ARG A O 1
ATOM 2385 N N . ALA A 1 311 ? 15.793 -1.056 -14.903 1.00 86.88 311 ALA A N 1
ATOM 2386 C CA . ALA A 1 311 ? 15.167 -2.294 -15.358 1.00 86.88 311 ALA A CA 1
ATOM 2387 C C . ALA A 1 311 ? 15.684 -3.512 -14.574 1.00 86.88 311 ALA A C 1
ATOM 2389 O O . ALA A 1 311 ? 14.902 -4.387 -14.211 1.00 86.88 311 ALA A O 1
ATOM 2390 N N . GLU A 1 312 ? 16.983 -3.534 -14.267 1.00 86.81 312 GLU A N 1
ATOM 2391 C CA . GLU A 1 312 ? 17.594 -4.582 -13.448 1.00 86.81 312 GLU A CA 1
ATOM 2392 C C . GLU A 1 312 ? 17.063 -4.584 -12.015 1.00 86.81 312 GLU A C 1
ATOM 2394 O O . GLU A 1 312 ? 16.711 -5.632 -11.491 1.00 86.81 312 GLU A O 1
ATOM 2399 N N . ILE A 1 313 ? 16.904 -3.406 -11.413 1.00 84.94 313 ILE A N 1
ATOM 2400 C CA . ILE A 1 313 ? 16.303 -3.261 -10.085 1.00 84.94 313 ILE A CA 1
ATOM 2401 C C . ILE A 1 313 ? 14.888 -3.843 -10.039 1.00 84.94 313 ILE A C 1
ATOM 2403 O O . ILE A 1 313 ? 14.544 -4.545 -9.092 1.00 84.94 313 ILE A O 1
ATOM 2407 N N . VAL A 1 314 ? 14.060 -3.564 -11.048 1.00 87.50 314 VAL A N 1
ATOM 2408 C CA . VAL A 1 314 ? 12.695 -4.107 -11.103 1.00 87.50 314 VAL A CA 1
ATOM 2409 C C . VAL A 1 314 ? 12.716 -5.625 -11.261 1.00 87.50 314 VAL A C 1
ATOM 2411 O O . VAL A 1 314 ? 11.988 -6.312 -10.548 1.00 87.50 314 VAL A O 1
ATOM 2414 N N . ARG A 1 315 ? 13.587 -6.158 -12.129 1.00 92.06 315 ARG A N 1
ATOM 2415 C CA . ARG A 1 315 ? 13.798 -7.606 -12.273 1.00 92.06 315 ARG A CA 1
ATOM 2416 C C . ARG A 1 315 ? 14.168 -8.243 -10.930 1.00 92.06 315 ARG A C 1
ATOM 2418 O O . ARG A 1 315 ? 13.524 -9.197 -10.506 1.00 92.06 315 ARG A O 1
ATOM 2425 N N . GLU A 1 316 ? 15.163 -7.682 -10.245 1.00 88.06 316 GLU A N 1
ATOM 2426 C CA . GLU A 1 316 ? 15.633 -8.155 -8.941 1.00 88.06 316 GLU A CA 1
ATOM 2427 C C . GLU A 1 316 ? 14.559 -8.050 -7.850 1.00 88.06 316 GLU A C 1
ATOM 2429 O O . GLU A 1 316 ? 14.474 -8.943 -7.006 1.00 88.06 316 GLU A O 1
ATOM 2434 N N . ASN A 1 317 ? 13.737 -6.993 -7.854 1.00 87.06 317 ASN A N 1
ATOM 2435 C CA . ASN A 1 317 ? 12.619 -6.839 -6.919 1.00 87.06 317 ASN A CA 1
ATOM 2436 C C . ASN A 1 317 ? 11.582 -7.940 -7.115 1.00 87.06 317 ASN A C 1
ATOM 2438 O O . ASN A 1 317 ? 11.215 -8.592 -6.141 1.00 87.06 317 ASN A O 1
ATOM 2442 N N . VAL A 1 318 ? 11.151 -8.177 -8.357 1.00 90.19 318 VAL A N 1
ATOM 2443 C CA . VAL A 1 318 ? 10.194 -9.245 -8.681 1.00 90.19 318 VAL A CA 1
ATOM 2444 C C . VAL A 1 318 ? 10.730 -10.595 -8.208 1.00 90.19 318 VAL A C 1
ATOM 2446 O O . VAL A 1 318 ? 10.051 -11.297 -7.467 1.00 90.19 318 VAL A O 1
ATOM 2449 N N . GLU A 1 319 ? 11.970 -10.935 -8.562 1.00 89.75 319 GLU A N 1
ATOM 2450 C CA . GLU A 1 319 ? 12.582 -12.213 -8.180 1.00 89.75 319 GLU A CA 1
ATOM 2451 C C . GLU A 1 319 ? 12.766 -12.359 -6.668 1.00 89.75 319 GLU A C 1
ATOM 2453 O O . GLU A 1 319 ? 12.548 -13.434 -6.117 1.00 89.75 319 GLU A O 1
ATOM 2458 N N . THR A 1 320 ? 13.153 -11.281 -5.984 1.00 86.56 320 THR A N 1
ATOM 2459 C CA . THR A 1 320 ? 13.355 -11.297 -4.531 1.00 86.56 320 THR A CA 1
ATOM 2460 C C . THR A 1 320 ? 12.036 -11.419 -3.780 1.00 86.56 320 THR A C 1
ATOM 2462 O O . THR A 1 320 ? 11.979 -12.134 -2.789 1.00 86.56 320 THR A O 1
ATOM 2465 N N . LEU A 1 321 ? 10.980 -10.741 -4.236 1.00 86.94 321 LEU A N 1
ATOM 2466 C CA . LEU A 1 321 ? 9.656 -10.789 -3.610 1.00 86.94 321 LEU A CA 1
ATOM 2467 C C . LEU A 1 321 ? 8.888 -12.080 -3.938 1.00 86.94 321 LEU A C 1
ATOM 2469 O O . LEU A 1 321 ? 7.978 -12.440 -3.196 1.00 86.94 321 LEU A O 1
ATOM 2473 N N . ALA A 1 322 ? 9.241 -12.768 -5.027 1.00 87.19 322 ALA A N 1
ATOM 2474 C CA . ALA A 1 322 ? 8.678 -14.067 -5.394 1.00 87.19 322 ALA A CA 1
ATOM 2475 C C . ALA A 1 322 ? 9.299 -15.243 -4.616 1.00 87.19 322 ALA A C 1
ATOM 2477 O O . ALA A 1 322 ? 8.724 -16.333 -4.602 1.00 87.19 322 ALA A O 1
ATOM 2478 N N . ASP A 1 323 ? 10.468 -15.050 -3.998 1.00 86.62 323 ASP A N 1
ATOM 2479 C CA . ASP A 1 323 ? 11.176 -16.078 -3.233 1.00 86.62 323 ASP A CA 1
ATOM 2480 C C . ASP A 1 323 ? 10.794 -16.002 -1.738 1.00 86.62 323 ASP A C 1
ATOM 2482 O O . ASP A 1 323 ? 11.228 -15.082 -1.041 1.00 86.62 323 ASP A O 1
ATOM 2486 N N . PRO A 1 324 ? 10.006 -16.959 -1.209 1.00 75.12 324 PRO A N 1
ATOM 2487 C CA . PRO A 1 324 ? 9.555 -16.934 0.183 1.00 75.12 324 PRO A CA 1
ATOM 2488 C C . PRO A 1 324 ? 10.686 -17.170 1.196 1.00 75.12 324 PRO A C 1
ATOM 2490 O O . PRO A 1 324 ? 10.507 -16.867 2.379 1.00 75.12 324 PRO A O 1
ATOM 2493 N N . ASP A 1 325 ? 11.823 -17.719 0.755 1.00 77.62 325 ASP A N 1
ATOM 2494 C CA . ASP A 1 325 ? 12.979 -18.010 1.604 1.00 77.62 325 ASP A CA 1
ATOM 2495 C C . ASP A 1 325 ? 13.977 -16.838 1.641 1.00 77.62 325 ASP A C 1
ATOM 2497 O O . ASP A 1 325 ? 14.875 -16.818 2.490 1.00 77.62 325 ASP A O 1
ATOM 2501 N N . ARG A 1 326 ? 13.829 -15.839 0.757 1.00 70.62 326 ARG A N 1
ATOM 2502 C CA . ARG A 1 326 ? 14.646 -14.622 0.788 1.00 70.62 326 ARG A CA 1
ATOM 2503 C C . ARG A 1 326 ? 14.162 -13.663 1.860 1.00 70.62 326 ARG A C 1
ATOM 2505 O O . ARG A 1 326 ? 12.986 -13.315 1.950 1.00 70.62 326 ARG A O 1
ATOM 2512 N N . GLU A 1 327 ? 15.104 -13.161 2.650 1.00 63.97 327 GLU A N 1
ATOM 2513 C CA . GLU A 1 327 ? 14.798 -12.107 3.603 1.00 63.97 327 GLU A CA 1
ATOM 2514 C C . GLU A 1 327 ? 14.551 -10.792 2.849 1.00 63.97 327 GLU A C 1
ATOM 2516 O O . GLU A 1 327 ? 15.444 -10.212 2.231 1.00 63.97 327 GLU A O 1
ATOM 2521 N N . THR A 1 328 ? 13.303 -10.323 2.859 1.00 64.19 328 THR A N 1
ATOM 2522 C CA . THR A 1 328 ? 12.930 -9.062 2.213 1.00 64.19 328 THR A CA 1
ATOM 2523 C C . THR A 1 328 ? 13.286 -7.872 3.106 1.00 64.19 328 THR A C 1
ATOM 2525 O O . THR A 1 328 ? 13.120 -7.939 4.323 1.00 64.19 328 THR A O 1
ATOM 2528 N N . ILE A 1 329 ? 13.663 -6.727 2.519 1.00 55.59 329 ILE A N 1
ATOM 2529 C CA . ILE A 1 329 ? 13.865 -5.473 3.282 1.00 55.59 329 ILE A CA 1
ATOM 2530 C C . ILE A 1 329 ? 12.597 -5.057 4.033 1.00 55.59 329 ILE A C 1
ATOM 2532 O O . ILE A 1 329 ? 12.682 -4.399 5.076 1.00 55.59 329 ILE A O 1
ATOM 2536 N N . ILE A 1 330 ? 11.429 -5.400 3.481 1.00 63.25 330 ILE A N 1
ATOM 2537 C CA . ILE A 1 330 ? 10.143 -5.056 4.067 1.00 63.25 330 ILE A CA 1
ATOM 2538 C C . ILE A 1 330 ? 9.998 -5.820 5.373 1.00 63.25 330 ILE A C 1
ATOM 2540 O O . ILE A 1 330 ? 9.757 -7.027 5.395 1.00 63.25 330 ILE A O 1
ATOM 2544 N N . ASP A 1 331 ? 10.123 -5.092 6.476 1.00 65.00 331 ASP A N 1
ATOM 2545 C CA . ASP A 1 331 ? 9.809 -5.638 7.780 1.00 65.00 331 ASP A CA 1
ATOM 2546 C C . ASP A 1 331 ? 8.289 -5.635 7.977 1.00 65.00 331 ASP A C 1
ATOM 2548 O O . ASP A 1 331 ? 7.693 -4.750 8.603 1.00 65.00 331 ASP A O 1
ATOM 2552 N N . TRP A 1 332 ? 7.657 -6.668 7.419 1.00 68.00 332 TRP A N 1
ATOM 2553 C CA . TRP A 1 332 ? 6.236 -6.950 7.602 1.00 68.00 332 TRP A CA 1
ATOM 2554 C C . TRP A 1 332 ? 5.873 -7.207 9.076 1.00 68.00 332 TRP A C 1
ATOM 2556 O O . TRP A 1 332 ? 4.702 -7.104 9.441 1.00 68.00 332 TRP A O 1
ATOM 2566 N N . LYS A 1 333 ? 6.861 -7.519 9.933 1.00 55.88 333 LYS A N 1
ATOM 2567 C CA . LYS A 1 333 ? 6.682 -7.942 11.330 1.00 55.88 333 LYS A CA 1
ATOM 2568 C C . LYS A 1 333 ? 6.666 -6.781 12.331 1.00 55.88 333 LYS A C 1
ATOM 2570 O O . LYS A 1 333 ? 6.605 -7.031 13.535 1.00 55.88 333 LYS A O 1
ATOM 2575 N N . THR A 1 334 ? 6.698 -5.524 11.883 1.00 48.94 334 THR A N 1
ATOM 2576 C CA . THR A 1 334 ? 6.749 -4.357 12.781 1.00 48.94 334 THR A CA 1
ATOM 2577 C C . THR A 1 334 ? 5.440 -4.109 13.547 1.00 48.94 334 THR A C 1
ATOM 2579 O O . THR A 1 334 ? 4.638 -3.250 13.190 1.00 48.94 334 THR A O 1
ATOM 2582 N N . ASP A 1 335 ? 5.264 -4.829 14.656 1.00 44.50 335 ASP A N 1
ATOM 2583 C CA . ASP A 1 335 ? 4.457 -4.415 15.818 1.00 44.50 335 ASP A CA 1
ATOM 2584 C C . ASP A 1 335 ? 5.159 -4.700 17.168 1.00 44.50 335 ASP A C 1
ATOM 2586 O O . ASP A 1 335 ? 4.525 -4.540 18.211 1.00 44.50 335 ASP A O 1
ATOM 2590 N N . ALA A 1 336 ? 6.431 -5.129 17.169 1.00 36.72 336 ALA A N 1
ATOM 2591 C CA . ALA A 1 336 ? 7.187 -5.370 18.405 1.00 36.72 336 ALA A CA 1
ATOM 2592 C C . ALA A 1 336 ? 7.490 -4.076 19.178 1.00 36.72 336 ALA A C 1
ATOM 2594 O O . ALA A 1 336 ? 7.925 -3.087 18.537 1.00 36.72 336 ALA A O 1
#

Sequence (336 aa):
MLVARRGDRPDLYLKQPGAASGYDRELGTNAVMYAAAADAIGGETCDVHFDPGTNTLVQVEIEGEDLTETDADRVDVDAARRSVARGIVLGNWDCHGDNFIVGSDGRPRAIDLDEIGSPVDPDRADELAAQGVRTHRREFSDRIRTVSKTFARKGDGALAPDDRVEVITDSLVDEVAGEDGSEPLVDDRFRERLRAAEPEDAVVTIREEIERRTGYDVEDYLALSTPEGEYEAVAFSYVRAKKKLVNRRAATVREKLRSEVETIAAETDGEAVARVMRRAARERVGIDPAEADADADDPGTELATHVARRAEIVRENVETLADPDRETIIDWKTDA

pLDDT: mean 75.46, std 14.53, range [32.91, 95.75]

Foldseek 3Di:
DDWADDPVFFIKDKPQDPPDDPLLVLQLLQVLLQCLLCVQLVAAAFDWDQDPVRSIIITGDAPFDQLLPDALVLAPLVLVLLNLLSCVLLQVLQSASSQWGQHSNNHTHGYRRRGRDFWAAPVRCVVCVVVVHDDCLVVSLVRLLNVLLSSLVSPALQDQLVVLLVLLQVLQQPQQPPPPNDDGLDDPVLSVVLNVDDSVCNLVSLQVSLCVVVVDRLVVVVPDPDDDDSVVSSNVSSVRSVVSSSSNSSLSSLVVSLVSNLVSLLVDQLVVSLVSSQVSSCVVLVARLVPQDCPDPDPSNVSSVSSNVSSVSSSNSSVQSNDPPGDTSNPSPPPD

Radius of gyration: 24.53 Å; chains: 1; bounding box: 56×42×75 Å